Protein AF-A0A4Q4YS42-F1 (afdb_monomer_lite)

Secondary structure (DSSP, 8-state):
-HHHH-GGGT-SSEEEEEEEEEE-TT-------SS--S---PPPPP-----TTEEEEEEEEEEEEES-TTTS--EEEEEEEEEESS---TTT---S-----SS-HHHHHHHHHHHHHHHHHHHHHT--SSS-HHHHHHHHHHHHHHHHHHHHHHHTTSPP--EEEET-TT-HHHHHHHHTT--EEEEESS--TTHHHHHTTS---SS--SEEE-EE--HHHHHHHHHHHTTT-SS-----TTSEE-S--SPPP-------

pLDDT: mean 78.2, std 19.96, range [30.7, 98.5]

Sequence (260 aa):
MNFIRNPNLNSSWLFRADILVEREPGHEKSLEPASPESSAEAPPVPIIVRFKDFQLDKILVRKLIPRNTLRDNPMDQTCLIYHNSEPGAKAGYQKRVQHDTIVPQTVLQMTYARLKEKYARQLIETWVEVTDPSKHVFEDLGIAAFLIELWRQMYGTSHFPGFVDIGCGNGLLVYILRKEGYQGWGFDARQRKSWDNYNKSTVASNESSPLRQHILLPSVIQNSLDSQENVTEDLQGNTENEMIHNGLGIGMPLHHDPLL

Foldseek 3Di:
DVCVQAVVVPDPFFDTKAWQDKDFPPCPDDPDTPDDDDDDDDGDDADDDDDPQKDWGMWIWIWTHTPDCVVDPIDIDIDIDIDGNDPPPPPPPDPPDPDPCLFDPVQLVVQLVVLCVVPLVVQQVPPDDPDRSVVVVSVLSSVLSVVVRNVCVVAVPHDDPADEAEQCDLCVNLLSNVVVVGHAAYERCDDDPNQVVSQVVDPDDVDDTRYYNAHEDAVVVVVVVVVVVVVPPPDDDDDDVPRYDPPDDDDDPPPPDDDD

Radius of gyration: 29.22 Å; chains: 1; bounding box: 89×44×84 Å

Structure (mmCIF, N/CA/C/O backbone):
data_AF-A0A4Q4YS42-F1
#
_entry.id   AF-A0A4Q4YS42-F1
#
loop_
_atom_site.group_PDB
_atom_site.id
_atom_site.type_symbol
_atom_site.label_atom_id
_atom_site.label_alt_id
_atom_site.label_comp_id
_atom_site.label_asym_id
_atom_site.label_entity_id
_atom_site.label_seq_id
_atom_site.pdbx_PDB_ins_code
_atom_site.Cartn_x
_atom_site.Cartn_y
_atom_site.Cartn_z
_atom_site.occupancy
_atom_site.B_iso_or_equiv
_atom_site.auth_seq_id
_atom_site.auth_comp_id
_atom_site.auth_asym_id
_atom_site.auth_atom_id
_atom_site.pdbx_PDB_model_num
ATOM 1 N N . MET A 1 1 ? 14.599 0.370 -22.648 1.00 58.09 1 MET A N 1
ATOM 2 C CA . MET A 1 1 ? 16.012 0.782 -22.818 1.00 58.09 1 MET A CA 1
ATOM 3 C C . MET A 1 1 ? 16.680 1.248 -21.521 1.00 58.09 1 MET A C 1
ATOM 5 O O . MET A 1 1 ? 17.801 0.829 -21.275 1.00 58.09 1 MET A O 1
ATOM 9 N N . ASN A 1 2 ? 16.024 2.048 -20.666 1.00 66.50 2 ASN A N 1
ATOM 10 C CA . ASN A 1 2 ? 16.663 2.634 -19.473 1.00 66.50 2 ASN A CA 1
ATOM 11 C C . ASN A 1 2 ? 17.248 1.595 -18.481 1.00 66.50 2 ASN A C 1
ATOM 13 O O . ASN A 1 2 ? 18.384 1.729 -18.045 1.00 66.50 2 ASN A O 1
ATOM 17 N N . PHE A 1 3 ? 16.543 0.489 -18.217 1.00 74.62 3 PHE A N 1
ATOM 18 C CA . PHE A 1 3 ? 16.993 -0.557 -17.276 1.00 74.62 3 PHE A CA 1
ATOM 19 C C . PHE A 1 3 ? 18.208 -1.383 -17.743 1.00 74.62 3 PHE A C 1
ATOM 21 O O . PHE A 1 3 ? 18.882 -2.017 -16.931 1.00 74.62 3 PHE A O 1
ATOM 28 N N . ILE A 1 4 ? 18.515 -1.378 -19.047 1.00 77.38 4 ILE A N 1
ATOM 29 C CA . ILE A 1 4 ? 19.721 -2.041 -19.576 1.00 77.38 4 ILE A CA 1
ATOM 30 C C . ILE A 1 4 ? 20.971 -1.217 -19.236 1.00 77.38 4 ILE A C 1
ATOM 32 O O . ILE A 1 4 ? 22.034 -1.774 -18.977 1.00 77.38 4 ILE A O 1
ATOM 36 N N . ARG A 1 5 ? 20.856 0.109 -19.172 1.00 77.44 5 ARG A N 1
ATOM 37 C CA . ARG A 1 5 ? 21.972 0.975 -18.765 1.00 77.44 5 ARG A CA 1
ATOM 38 C C . ARG A 1 5 ? 21.992 1.216 -17.255 1.00 77.44 5 ARG A C 1
ATOM 40 O O . ARG A 1 5 ? 23.060 1.287 -16.669 1.00 77.44 5 ARG A O 1
ATOM 47 N N . ASN A 1 6 ? 20.819 1.243 -16.622 1.00 82.12 6 ASN A N 1
ATOM 48 C CA . ASN A 1 6 ? 20.647 1.588 -15.210 1.00 82.12 6 ASN A CA 1
ATOM 49 C C . ASN A 1 6 ? 19.925 0.470 -14.427 1.00 82.12 6 ASN A C 1
ATOM 51 O O . ASN A 1 6 ? 18.777 0.651 -14.008 1.00 82.12 6 ASN A O 1
ATOM 55 N N . PRO A 1 7 ? 20.549 -0.712 -14.232 1.00 82.75 7 PRO A N 1
ATOM 56 C CA . PRO A 1 7 ? 19.926 -1.822 -13.498 1.00 82.75 7 PRO A CA 1
ATOM 57 C C . PRO A 1 7 ? 19.795 -1.568 -11.986 1.00 82.75 7 PRO A C 1
ATOM 59 O O . PRO A 1 7 ? 19.148 -2.321 -11.268 1.00 82.75 7 PRO A O 1
ATOM 62 N N . ASN A 1 8 ? 20.396 -0.502 -11.469 1.00 80.31 8 ASN A N 1
ATOM 63 C CA . ASN A 1 8 ? 20.246 -0.071 -10.082 1.00 80.31 8 ASN A CA 1
ATOM 64 C C . ASN A 1 8 ? 18.849 0.490 -9.769 1.00 80.31 8 ASN A C 1
ATOM 66 O O . ASN A 1 8 ? 18.479 0.560 -8.598 1.00 80.31 8 ASN A O 1
ATOM 70 N N . LEU A 1 9 ? 18.077 0.875 -10.794 1.00 75.06 9 LEU A N 1
ATOM 71 C CA . LEU A 1 9 ? 16.707 1.376 -10.640 1.00 75.06 9 LEU A CA 1
ATOM 72 C C . LEU A 1 9 ? 15.705 0.274 -10.269 1.00 75.06 9 LEU A C 1
ATOM 74 O O . LEU A 1 9 ? 14.640 0.577 -9.742 1.00 75.06 9 LEU A O 1
ATOM 78 N N . ASN A 1 10 ? 16.028 -0.992 -10.544 1.00 74.50 10 ASN A N 1
ATOM 79 C CA . ASN A 1 10 ? 15.159 -2.139 -10.278 1.00 74.50 10 ASN A CA 1
ATOM 80 C C . ASN A 1 10 ? 15.847 -3.265 -9.486 1.00 74.50 10 ASN A C 1
ATOM 82 O O . ASN A 1 10 ? 15.253 -4.323 -9.298 1.00 74.50 10 ASN A O 1
ATOM 86 N N . SER A 1 11 ? 17.077 -3.052 -9.008 1.00 76.69 11 SER A N 1
ATOM 87 C CA . SER A 1 11 ? 17.807 -4.015 -8.185 1.00 76.69 11 SER A CA 1
ATOM 88 C C . SER A 1 11 ? 18.559 -3.330 -7.045 1.00 76.69 11 SER A C 1
ATOM 90 O O . SER A 1 11 ? 19.396 -2.444 -7.251 1.00 76.69 11 SER A O 1
ATOM 92 N N . SER A 1 12 ? 18.297 -3.784 -5.818 1.00 84.31 12 SER A N 1
ATOM 93 C CA . SER A 1 12 ? 19.058 -3.414 -4.618 1.00 84.31 12 SER A CA 1
ATOM 94 C C . SER A 1 12 ? 20.427 -4.097 -4.550 1.00 84.31 12 SER A C 1
ATOM 96 O O . SER A 1 12 ? 21.256 -3.708 -3.736 1.00 84.31 12 SER A O 1
ATOM 98 N N . TRP A 1 13 ? 20.692 -5.077 -5.417 1.00 85.25 13 TRP A N 1
ATOM 99 C CA . TRP A 1 13 ? 21.946 -5.831 -5.444 1.00 85.25 13 TRP A CA 1
ATOM 100 C C . TRP A 1 13 ? 22.978 -5.254 -6.411 1.00 85.25 13 TRP A C 1
ATOM 102 O O . TRP A 1 13 ? 24.175 -5.452 -6.223 1.00 85.25 13 TRP A O 1
ATOM 112 N N . LEU A 1 14 ? 22.531 -4.505 -7.421 1.00 85.38 14 LEU A N 1
ATOM 113 C CA . LEU A 1 14 ? 23.389 -3.926 -8.454 1.00 85.38 14 LEU A CA 1
ATOM 114 C C . LEU A 1 14 ? 23.586 -2.427 -8.223 1.00 85.38 14 LEU A C 1
ATOM 116 O O . LEU A 1 14 ? 22.629 -1.701 -7.945 1.00 85.38 14 LEU A O 1
ATOM 120 N N . PHE A 1 15 ? 24.835 -1.974 -8.312 1.00 87.31 15 PHE A N 1
ATOM 121 C CA . PHE A 1 15 ? 25.221 -0.571 -8.173 1.00 87.31 15 PHE A CA 1
ATOM 122 C C . PHE A 1 15 ? 25.108 0.182 -9.497 1.00 87.31 15 PHE A C 1
ATOM 124 O O . PHE A 1 15 ? 24.523 1.261 -9.540 1.00 87.31 15 PHE A O 1
ATOM 131 N N . ARG A 1 16 ? 25.646 -0.398 -10.575 1.00 88.69 16 ARG A N 1
ATOM 132 C CA . ARG A 1 16 ? 25.629 0.147 -11.941 1.00 88.69 16 ARG A CA 1
ATOM 133 C C . ARG A 1 16 ? 25.934 -0.950 -12.961 1.00 88.69 16 ARG A C 1
ATOM 135 O O . ARG A 1 16 ? 26.260 -2.076 -12.583 1.00 88.69 16 ARG A O 1
ATOM 142 N N . ALA A 1 17 ? 25.831 -0.613 -14.242 1.00 89.12 17 ALA A N 1
ATOM 143 C CA . ALA A 1 17 ? 26.350 -1.439 -15.320 1.00 89.12 17 ALA A CA 1
ATOM 144 C C . ALA A 1 17 ? 27.214 -0.609 -16.265 1.00 89.12 17 ALA A C 1
ATOM 146 O O . ALA A 1 17 ? 26.766 0.429 -16.752 1.00 89.12 17 ALA A O 1
ATOM 147 N N . ASP A 1 18 ? 28.414 -1.098 -16.549 1.00 89.62 18 ASP A N 1
ATOM 148 C CA . ASP A 1 18 ? 29.342 -0.447 -17.470 1.00 89.62 18 ASP A CA 1
ATOM 149 C C . ASP A 1 18 ? 29.233 -1.090 -18.843 1.00 89.62 18 ASP A C 1
ATOM 151 O O . ASP A 1 18 ? 29.292 -2.311 -18.962 1.00 89.62 18 ASP A O 1
ATOM 155 N N . ILE A 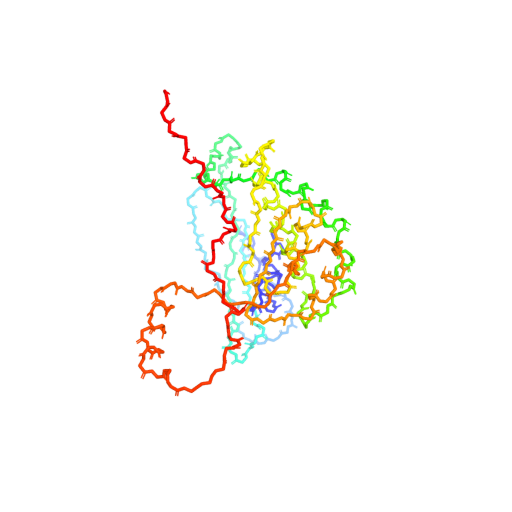1 19 ? 29.031 -0.287 -19.886 1.00 89.56 19 ILE A N 1
ATOM 156 C CA . ILE A 1 19 ? 28.925 -0.803 -21.251 1.00 89.56 19 ILE A CA 1
ATOM 157 C C . ILE A 1 19 ? 30.330 -1.063 -21.780 1.00 89.56 19 ILE A C 1
ATOM 159 O O . ILE A 1 19 ? 31.095 -0.127 -21.979 1.00 89.56 19 ILE A O 1
ATOM 163 N N . LEU A 1 20 ? 30.648 -2.335 -22.001 1.00 87.50 20 LEU A N 1
ATOM 164 C CA . LEU A 1 20 ? 31.947 -2.773 -22.510 1.00 87.50 20 LEU A CA 1
ATOM 165 C C . LEU A 1 20 ? 31.947 -2.873 -24.035 1.00 87.50 20 LEU A C 1
ATOM 167 O O . LEU A 1 20 ? 32.943 -2.584 -24.689 1.00 87.50 20 LEU A O 1
ATOM 171 N N . VAL A 1 21 ? 30.823 -3.311 -24.606 1.00 87.25 21 VAL A N 1
ATOM 172 C CA . VAL A 1 21 ? 30.650 -3.487 -26.049 1.00 87.25 21 VAL A CA 1
ATOM 173 C C . VAL A 1 21 ? 29.256 -3.014 -26.431 1.00 87.25 21 VAL A C 1
ATOM 175 O O . VAL A 1 21 ? 28.281 -3.394 -25.789 1.00 87.25 21 VAL A O 1
ATOM 178 N N . GLU A 1 22 ? 29.146 -2.237 -27.503 1.00 88.50 22 GLU A N 1
ATOM 179 C CA . GLU A 1 22 ? 27.881 -1.916 -28.164 1.00 88.50 22 GLU A CA 1
ATOM 180 C C . GLU A 1 22 ? 28.107 -1.985 -29.678 1.00 88.50 22 GLU A C 1
ATOM 182 O O . GLU A 1 22 ? 29.016 -1.341 -30.199 1.00 88.50 22 GLU A O 1
ATOM 187 N N . ARG A 1 23 ? 27.348 -2.835 -30.376 1.00 84.69 23 ARG A N 1
ATOM 188 C CA . ARG A 1 23 ? 27.505 -3.097 -31.813 1.00 84.69 23 ARG A CA 1
ATOM 189 C C . ARG A 1 23 ? 26.152 -3.260 -32.491 1.00 84.69 23 ARG A C 1
ATOM 191 O O . ARG A 1 23 ? 25.247 -3.888 -31.941 1.00 84.69 23 ARG A O 1
ATOM 198 N N . GLU A 1 24 ? 26.071 -2.767 -33.718 1.00 82.06 24 GLU A N 1
ATOM 199 C CA . GLU A 1 24 ? 24.993 -3.074 -34.655 1.00 82.06 24 GLU A CA 1
ATOM 200 C C . GLU A 1 24 ? 25.419 -4.298 -35.497 1.00 82.06 24 GLU A C 1
ATOM 202 O O . GLU A 1 24 ? 26.559 -4.351 -35.980 1.00 82.06 24 GLU A O 1
ATOM 207 N N . PRO A 1 25 ? 24.564 -5.317 -35.668 1.00 71.31 25 PRO A N 1
ATOM 208 C CA . PRO A 1 25 ? 24.882 -6.491 -36.467 1.00 71.31 25 PRO A CA 1
ATOM 209 C C . PRO A 1 25 ? 25.102 -6.095 -37.935 1.00 71.31 25 PRO A C 1
ATOM 211 O O . PRO A 1 25 ? 24.286 -5.411 -38.541 1.00 71.31 25 PRO A O 1
ATOM 214 N N . GLY A 1 26 ? 26.237 -6.517 -38.502 1.00 65.25 26 GLY A N 1
ATOM 215 C CA . GLY A 1 26 ? 26.639 -6.207 -39.881 1.00 65.25 26 GLY A CA 1
ATOM 216 C C . GLY A 1 26 ? 27.704 -5.110 -40.028 1.00 65.25 26 GLY A C 1
ATOM 217 O O . GLY A 1 26 ? 28.303 -5.005 -41.094 1.00 65.25 26 GLY A O 1
ATOM 218 N N . HIS A 1 27 ? 28.016 -4.347 -38.974 1.00 60.12 27 HIS A N 1
ATOM 219 C CA . HIS A 1 27 ? 29.148 -3.409 -38.966 1.00 60.12 27 HIS A CA 1
ATOM 220 C C . HIS A 1 27 ? 30.354 -4.020 -38.232 1.00 60.12 27 HIS A C 1
ATOM 222 O O . HIS A 1 27 ? 30.589 -3.764 -37.056 1.00 60.12 27 HIS A O 1
ATOM 228 N N . GLU A 1 28 ? 31.151 -4.836 -38.931 1.00 53.75 28 GLU A N 1
ATOM 229 C CA . GLU A 1 28 ? 32.375 -5.458 -38.381 1.00 53.75 28 GLU A CA 1
ATOM 230 C C . GLU A 1 28 ? 33.574 -4.489 -38.259 1.00 53.75 28 GLU A C 1
ATOM 232 O O . GLU A 1 28 ? 34.655 -4.885 -37.826 1.00 53.75 28 GLU A O 1
ATOM 237 N N . LYS A 1 29 ? 33.410 -3.205 -38.605 1.00 49.41 29 LYS A N 1
ATOM 238 C CA . LYS A 1 29 ? 34.489 -2.202 -38.613 1.00 49.41 29 LYS A CA 1
ATOM 239 C C . LYS A 1 29 ? 34.179 -0.998 -37.724 1.00 49.41 29 LYS A C 1
ATOM 241 O O . LYS A 1 29 ? 33.858 0.072 -38.223 1.00 49.41 29 LYS A O 1
ATOM 246 N N . SER A 1 30 ? 34.341 -1.152 -36.417 1.00 43.62 30 SER A N 1
ATOM 247 C CA . SER A 1 30 ? 34.625 -0.020 -35.523 1.00 43.62 30 SER A CA 1
ATOM 248 C C . SER A 1 30 ? 35.227 -0.545 -34.221 1.00 43.62 30 SER A C 1
ATOM 250 O O . SER A 1 30 ? 34.533 -0.772 -33.231 1.00 43.62 30 SER A O 1
ATOM 252 N N . LEU A 1 31 ? 36.533 -0.808 -34.257 1.00 50.47 31 LEU A N 1
ATOM 253 C CA . LEU A 1 31 ? 37.366 -0.968 -33.068 1.00 50.47 31 LEU A CA 1
ATOM 254 C C . LEU A 1 31 ? 37.726 0.435 -32.569 1.00 50.47 31 LEU A C 1
ATOM 256 O O . LEU A 1 31 ? 38.792 0.942 -32.885 1.00 50.47 31 LEU A O 1
ATOM 260 N N . GLU A 1 32 ? 36.829 1.065 -31.822 1.00 46.31 32 GLU A N 1
ATOM 261 C CA . GLU A 1 32 ? 37.164 2.234 -31.005 1.00 46.31 32 GLU A CA 1
ATOM 262 C C . GLU A 1 32 ? 36.645 1.936 -29.591 1.00 46.31 32 GLU A C 1
ATOM 264 O O . GLU A 1 32 ? 35.429 1.824 -29.399 1.00 46.31 32 GLU A O 1
ATOM 269 N N . PRO A 1 33 ? 37.532 1.694 -28.609 1.00 45.69 33 PRO A N 1
ATOM 270 C CA . PRO A 1 33 ? 37.116 1.472 -27.234 1.00 45.69 33 PRO A CA 1
ATOM 271 C C . PRO A 1 33 ? 36.450 2.742 -26.701 1.00 45.69 33 PRO A C 1
ATOM 273 O O . PRO A 1 33 ? 37.042 3.820 -26.678 1.00 45.69 33 PRO A O 1
ATOM 276 N N . ALA A 1 34 ? 35.201 2.615 -26.254 1.00 48.72 34 ALA A N 1
ATOM 277 C CA . ALA A 1 34 ? 34.564 3.669 -25.487 1.00 48.72 34 ALA A CA 1
ATOM 278 C C . ALA A 1 34 ? 35.318 3.789 -24.154 1.00 48.72 34 ALA A C 1
ATOM 280 O O . ALA A 1 34 ? 35.167 2.935 -23.287 1.00 48.72 34 ALA A O 1
ATOM 281 N N . SER A 1 35 ? 36.106 4.859 -24.026 1.00 45.72 35 SER A N 1
ATOM 282 C CA . SER A 1 35 ? 36.940 5.298 -22.892 1.00 45.72 35 SER A CA 1
ATOM 283 C C . SER A 1 35 ? 38.349 4.673 -22.752 1.00 45.72 35 SER A C 1
ATOM 285 O O . SER A 1 35 ? 38.492 3.451 -22.720 1.00 45.72 35 SER A O 1
ATOM 287 N N . PRO A 1 36 ? 39.409 5.509 -22.645 1.00 45.88 36 PRO A N 1
ATOM 288 C CA . PRO A 1 36 ? 40.770 5.066 -22.394 1.00 45.88 36 PRO A CA 1
ATOM 289 C C . PRO A 1 36 ? 41.037 5.111 -20.890 1.00 45.88 36 PRO A C 1
ATOM 291 O O . PRO A 1 36 ? 41.432 6.151 -20.391 1.00 45.88 36 PRO A O 1
ATOM 294 N N . GLU A 1 37 ? 40.802 4.018 -20.164 1.00 45.19 37 GLU A N 1
ATOM 295 C CA . GLU A 1 37 ? 41.520 3.730 -18.913 1.00 45.19 37 GLU A CA 1
ATOM 296 C C . GLU A 1 37 ? 41.176 2.327 -18.372 1.00 45.19 37 GLU A C 1
ATOM 298 O O . GLU A 1 37 ? 40.021 1.993 -18.120 1.00 45.19 37 GLU A O 1
ATOM 303 N N . SER A 1 38 ? 42.237 1.553 -18.118 1.00 43.03 38 SER A N 1
ATOM 304 C CA . SER A 1 38 ? 42.337 0.329 -17.299 1.00 43.03 38 SER A CA 1
ATOM 305 C C . SER A 1 38 ? 42.256 -1.063 -17.969 1.00 43.03 38 SER A C 1
ATOM 307 O O . SER A 1 38 ? 41.227 -1.530 -18.444 1.00 43.03 38 SER A O 1
ATOM 309 N N . SER A 1 39 ? 43.394 -1.763 -17.845 1.00 43.03 39 SER A N 1
ATOM 310 C CA . SER A 1 39 ? 43.679 -3.201 -18.016 1.00 43.03 39 SER A CA 1
ATOM 311 C C . SER A 1 39 ? 43.655 -3.804 -19.429 1.00 43.03 39 SER A C 1
ATOM 313 O O . SER A 1 39 ? 42.676 -3.757 -20.160 1.00 43.03 39 SER A O 1
ATOM 315 N N . ALA A 1 40 ? 44.790 -4.409 -19.787 1.00 49.94 40 ALA A N 1
ATOM 316 C CA . ALA A 1 40 ? 45.102 -5.058 -21.056 1.00 49.94 40 ALA A CA 1
ATOM 317 C C . ALA A 1 40 ? 44.411 -6.429 -21.229 1.00 49.94 40 ALA A C 1
ATOM 319 O O . ALA A 1 40 ? 45.073 -7.430 -21.498 1.00 49.94 40 ALA A O 1
ATOM 320 N N . GLU A 1 41 ? 43.090 -6.489 -21.068 1.00 60.72 41 GLU A N 1
ATOM 321 C CA . GLU A 1 41 ? 42.288 -7.676 -21.382 1.00 60.72 41 GLU A CA 1
ATOM 322 C C . GLU A 1 41 ? 41.499 -7.458 -22.675 1.00 60.72 41 GLU A C 1
ATOM 324 O O . GLU A 1 41 ? 40.949 -6.385 -22.927 1.00 60.72 41 GLU A O 1
ATOM 329 N N . ALA A 1 42 ? 41.473 -8.483 -23.530 1.00 67.12 42 ALA A N 1
ATOM 330 C CA . ALA A 1 42 ? 40.690 -8.450 -24.758 1.00 67.12 42 ALA A CA 1
ATOM 331 C C . ALA A 1 42 ? 39.202 -8.191 -24.437 1.00 67.12 42 ALA A C 1
ATOM 333 O O . ALA A 1 42 ? 38.688 -8.736 -23.458 1.00 67.12 42 ALA A O 1
ATOM 334 N N . PRO A 1 43 ? 38.488 -7.387 -25.250 1.00 71.62 43 PRO A N 1
ATOM 335 C CA . PRO A 1 43 ? 37.083 -7.085 -25.004 1.00 71.62 43 PRO A CA 1
ATOM 336 C C . PRO A 1 43 ? 36.243 -8.374 -24.973 1.00 71.62 43 PRO A C 1
ATOM 338 O O . PRO A 1 43 ? 36.488 -9.281 -25.777 1.00 71.62 43 PRO A O 1
ATOM 341 N N . PRO A 1 44 ? 35.232 -8.464 -24.089 1.00 82.31 44 PRO A N 1
ATOM 342 C CA . PRO A 1 44 ? 34.447 -9.680 -23.924 1.00 82.31 44 PRO A CA 1
ATOM 343 C C . PRO A 1 44 ? 33.672 -10.022 -25.197 1.00 82.31 44 PRO A C 1
ATOM 345 O O . PRO A 1 44 ? 33.078 -9.160 -25.855 1.00 82.31 44 PRO A O 1
ATOM 348 N N . VAL A 1 45 ? 33.668 -11.310 -25.539 1.00 84.12 45 VAL A N 1
ATOM 349 C CA . VAL A 1 45 ? 32.985 -11.822 -26.730 1.00 84.12 45 VAL A CA 1
ATOM 350 C C . VAL A 1 45 ? 31.497 -12.025 -26.412 1.00 84.12 45 VAL A C 1
ATOM 352 O O . VAL A 1 45 ? 31.173 -12.759 -25.477 1.00 84.12 45 VAL A O 1
ATOM 355 N N . PRO A 1 46 ? 30.570 -11.400 -27.162 1.00 87.44 46 PRO A N 1
ATOM 356 C CA . PRO A 1 46 ? 29.140 -11.554 -26.919 1.00 87.44 46 PRO A CA 1
ATOM 357 C C . PRO A 1 46 ? 28.661 -12.969 -27.261 1.00 87.44 46 PRO A C 1
ATOM 359 O O . PRO A 1 46 ? 29.016 -13.527 -28.300 1.00 87.44 46 PRO A O 1
ATOM 362 N N . ILE A 1 47 ? 27.776 -13.517 -26.427 1.00 86.06 47 ILE A N 1
ATOM 363 C CA . ILE A 1 47 ? 27.101 -14.791 -26.699 1.00 86.06 47 ILE A CA 1
ATOM 364 C C . ILE A 1 47 ? 25.859 -14.501 -27.541 1.00 86.06 47 ILE A C 1
ATOM 366 O O . ILE A 1 47 ? 24.843 -14.047 -27.017 1.00 86.06 47 ILE A O 1
ATOM 370 N N . ILE A 1 48 ? 25.940 -14.732 -28.852 1.00 87.06 48 ILE A N 1
ATOM 371 C CA . ILE A 1 48 ? 24.854 -14.422 -29.789 1.00 87.06 48 ILE A CA 1
ATOM 372 C C . ILE A 1 48 ? 23.918 -15.624 -29.928 1.00 87.06 48 ILE A C 1
ATOM 374 O O . ILE A 1 48 ? 24.309 -16.678 -30.424 1.00 87.06 48 ILE A O 1
ATOM 378 N N . VAL A 1 49 ? 22.654 -15.431 -29.559 1.00 87.12 49 VAL A N 1
ATOM 379 C CA . VAL A 1 49 ? 21.566 -16.373 -29.848 1.00 87.12 49 VAL A CA 1
ATOM 380 C C . VAL A 1 49 ? 20.848 -15.915 -31.122 1.00 87.12 49 VAL A C 1
ATOM 382 O O . VAL A 1 49 ? 20.804 -14.725 -31.427 1.00 87.12 49 VAL A O 1
ATOM 385 N N . ARG A 1 50 ? 20.301 -16.831 -31.920 1.00 85.81 50 ARG A N 1
ATOM 386 C CA . ARG A 1 50 ? 19.463 -16.475 -33.074 1.00 85.81 50 ARG A CA 1
ATOM 387 C C . ARG A 1 50 ? 18.106 -17.129 -32.915 1.00 85.81 50 ARG A C 1
ATOM 389 O O . ARG A 1 50 ? 18.024 -18.307 -32.582 1.00 85.81 50 ARG A O 1
ATOM 396 N N . PHE A 1 51 ? 17.060 -16.356 -33.163 1.00 82.44 51 PHE A N 1
ATOM 397 C CA . PHE A 1 51 ? 15.687 -16.828 -33.109 1.00 82.44 51 PHE A CA 1
ATOM 398 C C . PHE A 1 51 ? 15.117 -16.820 -34.522 1.00 82.44 51 PHE A C 1
ATOM 400 O O . PHE A 1 51 ? 15.370 -15.896 -35.295 1.00 82.44 51 PHE A O 1
ATOM 407 N N . LYS A 1 52 ? 14.361 -17.864 -34.863 1.00 81.50 52 LYS A N 1
ATOM 408 C CA . LYS A 1 52 ? 13.616 -17.906 -36.120 1.00 81.50 52 LYS A CA 1
ATOM 409 C C . LYS A 1 52 ? 12.639 -16.724 -36.145 1.00 81.50 52 LYS A C 1
ATOM 411 O O . LYS A 1 52 ? 12.043 -16.424 -35.117 1.00 81.50 52 LYS A O 1
ATOM 416 N N . ASP A 1 53 ? 12.524 -16.058 -37.288 1.00 83.25 53 ASP A N 1
ATOM 417 C CA . ASP A 1 53 ? 11.606 -14.935 -37.529 1.00 83.25 53 ASP A CA 1
ATOM 418 C C . ASP A 1 53 ? 11.952 -13.627 -36.786 1.00 83.25 53 ASP A C 1
ATOM 420 O O . ASP A 1 53 ? 11.306 -12.606 -36.996 1.00 83.25 53 ASP A O 1
ATOM 424 N N . PHE A 1 54 ? 13.047 -13.572 -36.021 1.00 83.31 54 PHE A N 1
ATOM 425 C CA . PHE A 1 54 ? 13.536 -12.341 -35.392 1.00 83.31 54 PHE A CA 1
ATOM 426 C C . PHE A 1 54 ? 14.883 -11.913 -35.976 1.00 83.31 54 PHE A C 1
ATOM 428 O O . PHE A 1 54 ? 15.844 -12.685 -36.011 1.00 83.31 54 PHE A O 1
ATOM 435 N N . GLN A 1 55 ? 14.965 -10.653 -36.386 1.00 87.25 55 GLN A N 1
ATOM 436 C CA . GLN A 1 55 ? 16.209 -9.997 -36.752 1.00 87.25 55 GLN A CA 1
ATOM 437 C C . GLN A 1 55 ? 16.854 -9.399 -35.499 1.00 87.25 55 GLN A C 1
ATOM 439 O O . GLN A 1 55 ? 16.178 -8.859 -34.625 1.00 87.25 55 GLN A O 1
ATOM 444 N N . LEU A 1 56 ? 18.174 -9.524 -35.391 1.00 87.50 56 LEU A N 1
ATOM 445 C CA . LEU A 1 56 ? 18.949 -8.903 -34.320 1.00 87.50 56 LEU A CA 1
ATOM 446 C C . LEU A 1 56 ? 19.190 -7.436 -34.698 1.00 87.50 56 LEU A C 1
ATOM 448 O O . LEU A 1 56 ? 19.710 -7.188 -35.777 1.00 87.50 56 LEU A O 1
ATOM 452 N N . ASP A 1 57 ? 18.844 -6.505 -33.813 1.00 86.75 57 ASP A N 1
ATOM 453 C CA . ASP A 1 57 ? 19.067 -5.061 -33.966 1.00 86.75 57 ASP A CA 1
ATOM 454 C C . ASP A 1 57 ? 20.366 -4.616 -33.312 1.00 86.75 57 ASP A C 1
ATOM 456 O O . ASP A 1 57 ? 21.112 -3.828 -33.862 1.00 86.75 57 ASP A O 1
ATOM 460 N N . LYS A 1 58 ? 20.637 -5.081 -32.089 1.00 88.75 58 LYS A N 1
ATOM 461 C CA . LYS A 1 58 ? 21.745 -4.547 -31.293 1.00 88.75 58 LYS A CA 1
ATOM 462 C C . LYS A 1 58 ? 22.335 -5.600 -30.380 1.00 88.75 58 LYS A C 1
ATOM 464 O O . LYS A 1 58 ? 21.619 -6.378 -29.748 1.00 88.75 58 LYS A O 1
ATOM 469 N N . ILE A 1 59 ? 23.657 -5.577 -30.284 1.00 89.88 59 ILE A N 1
ATOM 470 C CA . ILE A 1 59 ? 24.455 -6.404 -29.390 1.00 89.88 59 ILE A CA 1
ATOM 471 C C . ILE A 1 59 ? 25.105 -5.482 -28.372 1.00 89.88 59 ILE A C 1
ATOM 473 O O . ILE A 1 59 ? 25.814 -4.546 -28.736 1.00 89.88 59 ILE A O 1
ATOM 477 N N . LEU A 1 60 ? 24.894 -5.762 -27.094 1.00 90.62 60 LEU A N 1
ATOM 478 C CA . LEU A 1 60 ? 25.506 -5.022 -26.005 1.00 90.62 60 LEU A CA 1
ATOM 479 C C . LEU A 1 60 ? 26.106 -5.998 -24.994 1.00 90.62 60 LEU A C 1
ATOM 481 O O . LEU A 1 60 ? 25.451 -6.959 -24.606 1.00 90.62 60 LEU A O 1
ATOM 485 N N . VAL A 1 61 ? 27.337 -5.760 -24.554 1.00 91.12 61 VAL A N 1
ATOM 486 C CA . VAL A 1 61 ? 27.923 -6.446 -23.397 1.00 91.12 61 VAL A CA 1
ATOM 487 C C . VAL A 1 61 ? 28.126 -5.413 -22.309 1.00 91.12 61 VAL A C 1
ATOM 489 O O . VAL A 1 61 ? 28.737 -4.369 -22.543 1.00 91.12 61 VAL A O 1
ATOM 492 N N . ARG A 1 62 ? 27.592 -5.695 -21.123 1.00 91.00 62 ARG A N 1
ATOM 493 C CA . ARG A 1 62 ? 27.720 -4.827 -19.953 1.00 91.00 62 ARG A CA 1
ATOM 494 C C . ARG A 1 62 ? 28.320 -5.573 -18.773 1.00 91.00 62 ARG A C 1
ATOM 496 O O . ARG A 1 62 ? 27.920 -6.705 -18.523 1.00 91.00 62 ARG A O 1
ATOM 503 N N . LYS A 1 63 ? 29.198 -4.922 -18.016 1.00 92.69 63 LYS A N 1
ATOM 504 C CA . LYS A 1 63 ? 29.687 -5.408 -16.726 1.00 92.69 63 LYS A CA 1
ATOM 505 C C . LYS A 1 63 ? 28.730 -4.966 -15.633 1.00 92.69 63 LYS A C 1
ATOM 507 O O . LYS A 1 63 ? 28.619 -3.776 -15.345 1.00 92.69 63 LYS A O 1
ATOM 512 N N . LEU A 1 64 ? 28.005 -5.906 -15.045 1.00 92.00 64 LEU A N 1
ATOM 513 C CA . LEU A 1 64 ? 27.169 -5.668 -13.876 1.00 92.00 64 LEU A CA 1
ATOM 514 C C . LEU A 1 64 ? 28.067 -5.525 -12.648 1.00 92.00 64 LEU A C 1
ATOM 516 O O . LEU A 1 64 ? 28.786 -6.458 -12.297 1.00 92.00 64 LEU A O 1
ATOM 520 N N . ILE A 1 65 ? 28.004 -4.368 -11.990 1.00 91.44 65 ILE A N 1
ATOM 521 C CA . ILE A 1 65 ? 28.768 -4.089 -10.774 1.00 91.44 65 ILE A CA 1
ATOM 522 C C . ILE A 1 65 ? 27.849 -4.296 -9.564 1.00 91.44 65 ILE A C 1
ATOM 524 O O . ILE A 1 65 ? 26.859 -3.562 -9.428 1.00 91.44 65 ILE A O 1
ATOM 528 N N . PRO A 1 66 ? 28.125 -5.273 -8.682 1.00 93.00 66 PRO A N 1
ATOM 529 C CA . PRO A 1 66 ? 27.341 -5.464 -7.469 1.00 93.00 66 PRO A CA 1
ATOM 530 C C . PRO A 1 66 ? 27.568 -4.314 -6.482 1.00 93.00 66 PRO A C 1
ATOM 532 O O . PRO A 1 66 ? 28.622 -3.682 -6.468 1.00 93.00 66 PRO A O 1
ATOM 535 N N . ARG A 1 67 ? 26.579 -4.037 -5.624 1.00 87.81 67 ARG A N 1
ATOM 536 C CA . ARG A 1 67 ? 26.713 -3.019 -4.562 1.00 87.81 67 ARG A CA 1
ATOM 537 C C . ARG A 1 67 ? 27.711 -3.410 -3.486 1.00 87.81 67 ARG A C 1
ATOM 539 O O . ARG A 1 67 ? 28.308 -2.531 -2.878 1.00 87.81 67 ARG A O 1
ATOM 546 N N . ASN A 1 68 ? 27.868 -4.709 -3.244 1.00 88.00 68 ASN A N 1
ATOM 547 C CA . ASN A 1 68 ? 28.836 -5.236 -2.297 1.00 88.00 68 ASN A CA 1
ATOM 548 C C . ASN A 1 68 ? 29.828 -6.148 -3.025 1.00 88.00 68 ASN A C 1
ATOM 550 O O . ASN A 1 68 ? 29.580 -7.341 -3.194 1.00 88.00 68 ASN A O 1
ATOM 554 N N . THR A 1 69 ? 30.954 -5.569 -3.435 1.00 84.44 69 THR A N 1
ATOM 555 C CA . THR A 1 69 ? 32.033 -6.266 -4.150 1.00 84.44 69 THR A CA 1
ATOM 556 C C . THR A 1 69 ? 32.834 -7.224 -3.269 1.00 84.44 69 THR A C 1
ATOM 558 O O . THR A 1 69 ? 33.587 -8.034 -3.793 1.00 84.44 69 THR A O 1
ATOM 561 N N . LEU A 1 70 ? 32.672 -7.168 -1.939 1.00 87.38 70 LEU A N 1
ATOM 562 C CA . LEU A 1 70 ? 33.263 -8.155 -1.026 1.00 87.38 70 LEU A CA 1
ATOM 563 C C . LEU A 1 70 ? 32.490 -9.475 -1.026 1.00 87.38 70 LEU A C 1
ATOM 565 O O . LEU A 1 70 ? 33.015 -10.492 -0.580 1.00 87.38 70 LEU A O 1
ATOM 569 N N . ARG A 1 71 ? 31.232 -9.452 -1.478 1.00 86.81 71 ARG A N 1
ATOM 570 C CA . ARG A 1 71 ? 30.372 -10.632 -1.519 1.00 86.81 71 ARG A CA 1
ATOM 571 C C . ARG A 1 71 ? 30.244 -11.203 -2.923 1.00 86.81 71 ARG A C 1
ATOM 573 O O . ARG A 1 71 ? 30.356 -12.410 -3.091 1.00 86.81 71 ARG A O 1
ATOM 580 N N . ASP A 1 72 ? 29.993 -10.338 -3.902 1.00 88.31 72 ASP A N 1
ATOM 581 C CA . ASP A 1 72 ? 29.742 -10.731 -5.284 1.00 88.31 72 ASP A CA 1
ATOM 582 C C . ASP A 1 72 ? 30.800 -10.116 -6.204 1.00 88.31 72 ASP A C 1
ATOM 584 O O . ASP A 1 72 ? 31.183 -8.956 -6.044 1.00 88.31 72 ASP A O 1
ATOM 588 N N . ASN A 1 73 ? 31.237 -10.875 -7.207 1.00 90.44 73 ASN A N 1
ATOM 589 C CA . ASN A 1 73 ? 32.143 -10.368 -8.233 1.00 90.44 73 ASN A CA 1
ATOM 590 C C . ASN A 1 73 ? 31.364 -9.660 -9.357 1.00 90.44 73 ASN A C 1
ATOM 592 O O . ASN A 1 73 ? 30.213 -10.019 -9.628 1.00 90.44 73 ASN A O 1
ATOM 596 N N . PRO A 1 74 ? 31.974 -8.682 -10.052 1.00 91.62 74 PRO A N 1
ATOM 597 C CA . PRO A 1 74 ? 31.431 -8.149 -11.297 1.00 91.62 74 PRO A CA 1
ATOM 598 C C . PRO A 1 74 ? 31.146 -9.248 -12.328 1.00 91.62 74 PRO A C 1
ATOM 600 O O . PRO A 1 74 ? 31.924 -10.191 -12.458 1.00 91.62 74 PRO A O 1
ATOM 603 N N . MET A 1 75 ? 30.051 -9.113 -13.079 1.00 91.56 75 MET A N 1
ATOM 604 C CA . MET A 1 75 ? 29.625 -10.116 -14.063 1.00 91.56 75 MET A CA 1
ATOM 605 C C . MET A 1 75 ? 29.315 -9.483 -15.416 1.00 91.56 75 MET A C 1
ATOM 607 O O . MET A 1 75 ? 28.466 -8.597 -15.510 1.00 91.56 75 MET A O 1
ATOM 611 N N . ASP A 1 76 ? 29.936 -9.994 -16.473 1.00 92.06 76 ASP A N 1
ATOM 612 C CA . ASP A 1 76 ? 29.630 -9.578 -17.837 1.00 92.06 76 ASP A CA 1
ATOM 613 C C . ASP A 1 76 ? 28.332 -10.233 -18.322 1.00 92.06 76 ASP A C 1
ATOM 615 O O . ASP A 1 76 ? 28.116 -11.437 -18.191 1.00 92.06 76 ASP A O 1
ATOM 619 N N . GLN A 1 77 ? 27.444 -9.428 -18.897 1.00 90.56 77 GLN A N 1
ATOM 620 C CA . GLN A 1 77 ? 26.158 -9.866 -19.415 1.00 90.56 77 GLN A CA 1
ATOM 621 C C . GLN A 1 77 ? 25.989 -9.421 -20.863 1.00 90.56 77 GLN A C 1
ATOM 623 O O . GLN A 1 77 ? 26.061 -8.231 -21.172 1.00 90.56 77 GLN A O 1
ATOM 628 N N . THR A 1 78 ? 25.677 -10.382 -21.735 1.00 91.94 78 THR A N 1
ATOM 629 C CA . THR A 1 78 ? 25.256 -10.098 -23.110 1.00 91.94 78 THR A CA 1
ATOM 630 C C . THR A 1 78 ? 23.770 -9.730 -23.133 1.00 91.94 78 THR A C 1
ATOM 632 O O . THR A 1 78 ? 22.923 -10.447 -22.604 1.00 91.94 78 THR A O 1
ATOM 635 N N . CYS A 1 79 ? 23.447 -8.598 -23.746 1.00 90.25 79 CYS A N 1
ATOM 636 C CA . CYS A 1 79 ? 22.105 -8.103 -24.012 1.00 90.25 79 CYS A CA 1
ATOM 637 C C . CYS A 1 79 ? 21.915 -8.020 -25.529 1.00 90.25 79 CYS A C 1
ATOM 639 O O . CYS A 1 79 ? 22.613 -7.271 -26.210 1.00 90.25 79 CYS A O 1
ATOM 641 N N . LEU A 1 80 ? 20.964 -8.792 -26.045 1.00 90.56 80 LEU A N 1
ATOM 642 C CA . LEU A 1 80 ? 20.630 -8.846 -27.464 1.00 90.56 80 LEU A CA 1
ATOM 643 C C . LEU A 1 80 ? 19.251 -8.217 -27.658 1.00 90.56 80 LEU A C 1
ATOM 645 O O . LEU A 1 80 ? 18.300 -8.583 -26.965 1.00 90.56 80 LEU A O 1
ATOM 649 N N . ILE A 1 81 ? 19.151 -7.250 -28.562 1.00 88.38 81 ILE A N 1
ATOM 650 C CA . ILE A 1 81 ? 17.890 -6.600 -28.926 1.00 88.38 81 ILE A CA 1
ATOM 651 C C . ILE A 1 81 ? 17.475 -7.148 -30.276 1.00 88.38 81 ILE A C 1
ATOM 653 O O . ILE A 1 81 ? 18.280 -7.133 -31.201 1.00 88.38 81 ILE A O 1
ATOM 657 N N . TYR A 1 82 ? 16.236 -7.616 -30.374 1.00 88.06 82 TYR A N 1
ATOM 658 C CA . TYR A 1 82 ? 15.674 -8.134 -31.611 1.00 88.06 82 TYR A CA 1
ATOM 659 C C . TYR A 1 82 ? 14.401 -7.390 -31.974 1.00 88.06 82 TYR A C 1
ATOM 661 O O . TYR A 1 82 ? 13.628 -6.998 -31.093 1.00 88.06 82 TYR A O 1
ATOM 669 N N . HIS A 1 83 ? 14.132 -7.354 -33.268 1.00 86.38 83 HIS A N 1
ATOM 670 C CA . HIS A 1 83 ? 12.838 -7.032 -33.830 1.00 86.38 83 HIS A CA 1
ATOM 671 C C . HIS A 1 83 ? 12.281 -8.246 -34.568 1.00 86.38 83 HIS A C 1
ATOM 673 O O . HIS A 1 83 ? 13.018 -9.095 -35.070 1.00 86.38 83 HIS A O 1
ATOM 679 N N . ASN A 1 84 ? 10.956 -8.356 -34.610 1.00 80.06 84 ASN A N 1
ATOM 680 C CA . ASN A 1 84 ? 10.318 -9.359 -35.451 1.00 80.06 84 ASN A CA 1
ATOM 681 C C . ASN A 1 84 ? 10.534 -8.966 -36.926 1.00 80.06 84 ASN A C 1
ATOM 683 O O . ASN A 1 84 ? 10.345 -7.805 -37.292 1.00 80.06 84 ASN A O 1
ATOM 687 N N . SER A 1 85 ? 10.964 -9.927 -37.741 1.00 67.88 85 SER A N 1
ATOM 688 C CA . SER A 1 85 ? 11.169 -9.764 -39.188 1.00 67.88 85 SER A CA 1
ATOM 689 C C . SER A 1 85 ? 9.840 -9.756 -39.939 1.00 67.88 85 SER A C 1
ATOM 691 O O . SER A 1 85 ? 9.755 -9.238 -41.049 1.00 67.88 85 SER A O 1
ATOM 693 N N . GLU A 1 86 ? 8.799 -10.335 -39.341 1.00 69.94 86 GLU A N 1
ATOM 694 C CA . GLU A 1 86 ? 7.441 -10.221 -39.839 1.00 69.94 86 GLU A CA 1
ATOM 695 C C . GLU A 1 86 ? 6.835 -8.888 -39.382 1.00 69.94 86 GLU A C 1
ATOM 697 O O . GLU A 1 86 ? 7.086 -8.456 -38.249 1.00 69.94 86 GLU A O 1
ATOM 702 N N . PRO A 1 87 ? 5.999 -8.231 -40.210 1.00 57.25 87 PRO A N 1
ATOM 703 C CA . PRO A 1 87 ? 5.131 -7.164 -39.744 1.00 57.25 87 PRO A CA 1
ATOM 704 C C . PRO A 1 87 ? 4.223 -7.759 -38.673 1.00 57.25 87 PRO A C 1
ATOM 706 O O . PRO A 1 87 ? 3.194 -8.360 -38.970 1.00 57.25 87 PRO A O 1
ATOM 709 N N . GLY A 1 88 ? 4.664 -7.632 -37.419 1.00 51.47 88 GLY A N 1
ATOM 710 C CA . GLY A 1 88 ? 3.966 -8.084 -36.235 1.00 51.47 88 GLY A CA 1
ATOM 711 C C . GLY A 1 88 ? 2.610 -7.425 -36.249 1.00 51.47 88 GLY A C 1
ATOM 712 O O . GLY A 1 88 ? 2.452 -6.253 -35.902 1.00 51.47 88 GLY A O 1
ATOM 713 N N . ALA A 1 89 ? 1.640 -8.171 -36.744 1.00 48.47 89 ALA A N 1
ATOM 714 C CA . ALA A 1 89 ? 0.297 -7.716 -36.847 1.00 48.47 89 ALA A CA 1
ATOM 715 C C . ALA A 1 89 ? -0.130 -7.269 -35.444 1.00 48.47 89 ALA A C 1
ATOM 717 O O . ALA A 1 89 ? -0.233 -8.064 -34.509 1.00 48.47 89 ALA A O 1
ATOM 718 N N . LYS A 1 90 ? -0.475 -5.983 -35.314 1.00 50.97 90 LYS A N 1
ATOM 719 C CA . LYS A 1 90 ? -1.486 -5.580 -34.329 1.00 50.97 90 LYS A CA 1
ATOM 720 C C . LYS A 1 90 ? -2.760 -6.437 -34.486 1.00 50.97 90 LYS A C 1
ATOM 722 O O . LYS A 1 90 ? -3.535 -6.537 -33.545 1.00 50.97 90 LYS A O 1
ATOM 727 N N . ALA A 1 91 ? -2.948 -7.099 -35.634 1.00 52.09 91 ALA A N 1
ATOM 728 C CA . ALA A 1 91 ? -3.905 -8.178 -35.837 1.00 52.09 91 ALA A CA 1
ATOM 729 C C . ALA A 1 91 ? -3.328 -9.548 -35.416 1.00 52.09 91 ALA A C 1
ATOM 731 O O . ALA A 1 91 ? -2.848 -10.309 -36.246 1.00 52.09 91 ALA A O 1
ATOM 732 N N . GLY A 1 92 ? -3.386 -9.882 -34.123 1.00 52.19 92 GLY A N 1
ATOM 733 C CA . GLY A 1 92 ? -3.168 -11.273 -33.692 1.00 52.19 92 GLY A CA 1
ATOM 734 C C . GLY A 1 92 ? -2.372 -11.483 -32.410 1.00 52.19 92 GLY A C 1
ATOM 735 O O . GLY A 1 92 ? -2.275 -12.625 -31.963 1.00 52.19 92 GLY A O 1
ATOM 736 N N . TYR A 1 93 ? -1.849 -10.430 -31.767 1.00 55.75 93 TYR A N 1
ATOM 737 C CA . TYR A 1 93 ? -1.399 -10.557 -30.377 1.00 55.75 93 TYR A CA 1
ATOM 738 C C . TYR A 1 93 ? -2.610 -10.850 -29.481 1.00 55.75 93 TYR A C 1
ATOM 740 O O . TYR A 1 93 ? -3.283 -9.950 -28.981 1.00 55.75 93 TYR A O 1
ATOM 748 N N . GLN A 1 94 ? -2.905 -12.132 -29.291 1.00 55.94 94 GLN A N 1
ATOM 749 C CA . GLN A 1 94 ? -3.791 -12.597 -28.239 1.00 55.94 94 GLN A CA 1
ATOM 750 C C . GLN A 1 94 ? -2.955 -12.766 -26.978 1.00 55.94 94 GLN A C 1
ATOM 752 O O . GLN A 1 94 ? -2.044 -13.598 -26.920 1.00 55.94 94 GLN A O 1
ATOM 757 N N . LYS A 1 95 ? -3.252 -11.952 -25.963 1.00 59.19 95 LYS A N 1
ATOM 758 C CA . LYS A 1 95 ? -2.683 -12.091 -24.624 1.00 59.19 95 LYS A CA 1
ATOM 759 C C . 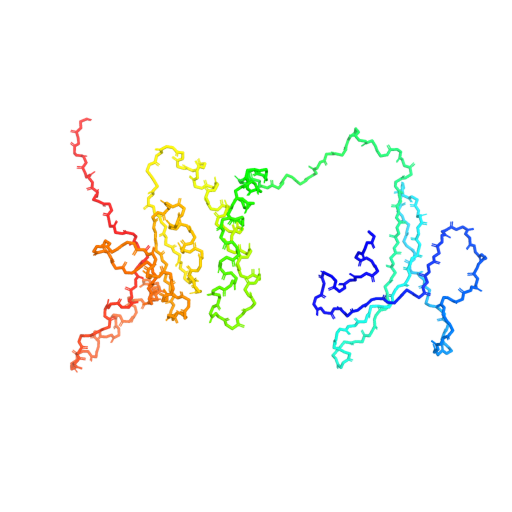LYS A 1 95 ? -2.988 -13.510 -24.129 1.00 59.19 95 LYS A C 1
ATOM 761 O O . LYS A 1 95 ? -4.116 -13.805 -23.760 1.00 59.19 95 LYS A O 1
ATOM 766 N N . ARG A 1 96 ? -1.980 -14.387 -24.133 1.00 52.88 96 ARG A N 1
ATOM 767 C CA . ARG A 1 96 ? -2.131 -15.813 -23.771 1.00 52.88 96 ARG A CA 1
ATOM 768 C C . ARG A 1 96 ? -2.352 -16.042 -22.273 1.00 52.88 96 ARG A C 1
ATOM 770 O O . ARG A 1 96 ? -2.655 -17.155 -21.869 1.00 52.88 96 ARG A O 1
ATOM 777 N N . VAL A 1 97 ? -2.186 -14.995 -21.462 1.00 52.62 97 VAL A N 1
ATOM 778 C CA . VAL A 1 97 ? -2.381 -15.022 -20.010 1.00 52.62 97 VAL A CA 1
ATOM 779 C C . VAL A 1 97 ? -3.448 -13.998 -19.648 1.00 52.62 97 VAL A C 1
ATOM 781 O O . VAL A 1 97 ? -3.171 -12.799 -19.505 1.00 52.62 97 VAL A O 1
ATOM 784 N N . GLN A 1 98 ? -4.683 -14.465 -19.512 1.00 58.91 98 GLN A N 1
ATOM 785 C CA . GLN A 1 98 ? -5.716 -13.706 -18.826 1.00 58.91 98 GLN A CA 1
ATOM 786 C C . GLN A 1 98 ? -5.308 -13.685 -17.352 1.00 58.91 98 GLN A C 1
ATOM 788 O O . GLN A 1 98 ? -5.272 -14.716 -16.699 1.00 58.91 98 GLN A O 1
ATOM 793 N N . HIS A 1 99 ? -4.847 -12.530 -16.875 1.00 59.00 99 HIS A N 1
ATOM 794 C CA . HIS A 1 99 ? -4.576 -12.380 -15.450 1.00 59.00 99 HIS A CA 1
ATOM 795 C C . HIS A 1 99 ? -5.937 -12.295 -14.773 1.00 59.00 99 HIS A C 1
ATOM 797 O O . HIS A 1 99 ? -6.771 -11.512 -15.246 1.00 59.00 99 HIS A O 1
ATOM 803 N N . ASP A 1 100 ? -6.149 -13.064 -13.708 1.00 60.91 100 ASP A N 1
ATOM 804 C CA . ASP A 1 100 ? -7.356 -12.965 -12.892 1.00 60.91 100 ASP A CA 1
ATOM 805 C C . ASP A 1 100 ? -7.449 -11.540 -12.346 1.00 60.91 100 ASP A C 1
ATOM 807 O O . ASP A 1 100 ? -6.743 -11.129 -11.425 1.00 60.91 100 ASP A O 1
ATOM 811 N N . THR A 1 101 ? -8.261 -10.729 -13.018 1.00 76.50 101 THR A N 1
ATOM 812 C CA . THR A 1 101 ? -8.399 -9.305 -12.730 1.00 76.50 101 THR A CA 1
ATOM 813 C C . THR A 1 101 ? -9.616 -9.156 -11.839 1.00 76.50 101 THR A C 1
ATOM 815 O O . THR A 1 101 ? -10.722 -8.956 -12.327 1.00 76.50 101 THR A O 1
ATOM 818 N N . ILE A 1 102 ? -9.404 -9.303 -10.530 1.00 87.50 102 ILE A N 1
ATOM 819 C CA . ILE A 1 102 ? -10.473 -9.207 -9.523 1.00 87.50 102 ILE A CA 1
ATOM 820 C C . ILE A 1 102 ? -11.026 -7.774 -9.456 1.00 87.50 102 ILE A C 1
ATOM 822 O O . ILE A 1 102 ? -12.224 -7.566 -9.300 1.00 87.50 102 ILE A O 1
ATOM 826 N N . VAL A 1 103 ? -10.158 -6.770 -9.612 1.00 90.69 103 VAL A N 1
ATOM 827 C CA . VAL A 1 103 ? -10.539 -5.353 -9.619 1.00 90.69 103 VAL A CA 1
ATOM 828 C C . VAL A 1 103 ? -10.060 -4.701 -10.919 1.00 90.69 103 VAL A C 1
ATOM 830 O O . VAL A 1 103 ? -8.872 -4.808 -11.242 1.00 90.69 103 VAL A O 1
ATOM 833 N N . PRO A 1 104 ? -10.931 -3.996 -11.670 1.00 91.31 104 PRO A N 1
ATOM 834 C CA . PRO A 1 104 ? -10.525 -3.288 -12.879 1.00 91.31 104 PRO A CA 1
ATOM 835 C C . PRO A 1 104 ? -9.439 -2.239 -12.606 1.00 91.31 104 PRO A C 1
ATOM 837 O O . PRO A 1 104 ? -9.582 -1.376 -11.738 1.00 91.31 104 PRO A O 1
ATOM 840 N N . GLN A 1 105 ? -8.373 -2.271 -13.409 1.00 87.81 105 GLN A N 1
ATOM 841 C CA . GLN A 1 105 ? -7.191 -1.421 -13.232 1.00 87.81 105 GLN A CA 1
ATOM 842 C C . GLN A 1 105 ? -7.523 0.076 -13.163 1.00 87.81 105 GLN A C 1
ATOM 844 O O . GLN A 1 105 ? -7.002 0.775 -12.299 1.00 87.81 105 GLN A O 1
ATOM 849 N N . THR A 1 106 ? -8.380 0.576 -14.057 1.00 90.06 106 THR A N 1
ATOM 850 C CA . THR A 1 106 ? -8.731 2.004 -14.115 1.00 90.06 106 THR A CA 1
ATOM 851 C C . THR A 1 106 ? -9.360 2.483 -12.812 1.00 90.06 106 THR A C 1
ATOM 853 O O . THR A 1 106 ? -8.993 3.536 -12.300 1.00 90.06 106 THR A O 1
ATOM 856 N N . VAL A 1 107 ? -10.269 1.689 -12.245 1.00 91.94 107 VAL A N 1
ATOM 857 C CA . VAL A 1 107 ? -10.997 2.065 -11.031 1.00 91.94 107 VAL A CA 1
ATOM 858 C C . VAL A 1 107 ? -10.064 2.032 -9.818 1.00 91.94 107 VAL A C 1
ATOM 860 O O . VAL A 1 107 ? -10.032 2.984 -9.040 1.00 91.94 107 VAL A O 1
ATOM 863 N N . LEU A 1 108 ? -9.211 1.005 -9.727 1.00 92.06 108 LEU A N 1
ATOM 864 C CA . LEU A 1 108 ? -8.152 0.929 -8.720 1.00 92.06 108 LEU A CA 1
ATOM 865 C C . LEU A 1 108 ? -7.215 2.144 -8.778 1.00 92.06 108 LEU A C 1
ATOM 867 O O . LEU A 1 108 ? -6.930 2.761 -7.752 1.00 92.06 108 LEU A O 1
ATOM 871 N N . GLN A 1 109 ? -6.745 2.507 -9.975 1.00 91.50 109 GLN A N 1
ATOM 872 C CA . GLN A 1 109 ? -5.832 3.635 -10.172 1.00 91.50 109 GLN A CA 1
ATOM 873 C C . GLN A 1 109 ? -6.472 4.974 -9.794 1.00 91.50 109 GLN A C 1
ATOM 875 O O . GLN A 1 109 ? -5.804 5.807 -9.183 1.00 91.50 109 GLN A O 1
ATOM 880 N N . MET A 1 110 ? -7.753 5.175 -10.112 1.00 92.81 110 MET A N 1
ATOM 881 C CA . MET A 1 110 ? -8.491 6.375 -9.713 1.00 92.81 110 MET A CA 1
ATOM 882 C C . MET A 1 110 ? -8.608 6.487 -8.192 1.00 92.81 110 MET A C 1
ATOM 884 O O . MET A 1 110 ? -8.312 7.542 -7.628 1.00 92.81 110 MET A O 1
ATOM 888 N N . THR A 1 111 ? -8.984 5.401 -7.514 1.00 96.38 111 THR A N 1
ATOM 889 C CA . THR A 1 111 ? -9.104 5.396 -6.051 1.00 96.38 111 THR A CA 1
ATOM 890 C C . THR A 1 111 ? -7.750 5.589 -5.383 1.00 96.38 111 THR A C 1
ATOM 892 O O . THR A 1 111 ? -7.632 6.435 -4.500 1.00 96.38 111 THR A O 1
ATOM 895 N N . TYR A 1 112 ? -6.699 4.917 -5.855 1.00 95.94 112 TYR A N 1
ATOM 896 C CA . TYR A 1 112 ? -5.339 5.136 -5.363 1.00 95.94 112 TYR A CA 1
ATOM 897 C C . TYR A 1 112 ? -4.884 6.592 -5.531 1.00 95.94 112 TYR A C 1
ATOM 899 O O . TYR A 1 112 ? -4.354 7.178 -4.588 1.00 95.94 112 TYR A O 1
ATOM 907 N N . ALA A 1 113 ? -5.125 7.205 -6.695 1.00 94.50 113 ALA A N 1
ATOM 908 C CA . ALA A 1 113 ? -4.778 8.605 -6.935 1.00 94.50 113 ALA A CA 1
ATOM 909 C C . ALA A 1 113 ? -5.496 9.547 -5.956 1.00 94.50 113 ALA A C 1
ATOM 911 O O . ALA A 1 113 ? -4.846 10.400 -5.351 1.00 94.50 113 ALA A O 1
ATOM 912 N N . ARG A 1 114 ? -6.800 9.336 -5.726 1.00 98.31 114 ARG A N 1
ATOM 913 C CA . ARG A 1 114 ? -7.593 10.106 -4.755 1.00 98.31 114 ARG A CA 1
ATOM 914 C C . ARG A 1 114 ? -7.068 9.947 -3.328 1.00 98.31 114 ARG A C 1
ATOM 916 O O . ARG A 1 114 ? -6.924 10.936 -2.615 1.00 98.31 114 ARG A O 1
ATOM 923 N N . LEU A 1 115 ? -6.785 8.716 -2.896 1.00 97.25 115 LEU A N 1
ATOM 924 C CA . LEU A 1 115 ? -6.236 8.462 -1.562 1.00 97.25 115 LEU A CA 1
ATOM 925 C C . LEU A 1 115 ? -4.854 9.110 -1.407 1.00 97.25 115 LEU A C 1
ATOM 927 O O . LEU A 1 115 ? -4.572 9.732 -0.385 1.00 97.25 115 LEU A O 1
ATOM 931 N N . LYS A 1 116 ? -4.007 9.020 -2.436 1.00 94.19 116 LYS A N 1
ATOM 932 C CA . LYS A 1 116 ? -2.682 9.642 -2.451 1.00 94.19 116 LYS A CA 1
ATOM 933 C C . LYS A 1 116 ? -2.764 11.160 -2.321 1.00 94.19 116 LYS A C 1
ATOM 935 O O . LYS A 1 116 ? -2.040 11.723 -1.506 1.00 94.19 116 LYS A O 1
ATOM 940 N N . GLU A 1 117 ? -3.643 11.808 -3.079 1.00 95.62 117 GLU A N 1
ATOM 941 C CA . GLU A 1 117 ? -3.874 13.254 -2.987 1.00 95.62 117 GLU A CA 1
ATOM 942 C C . GLU A 1 117 ? -4.374 13.662 -1.594 1.00 95.62 117 GLU A C 1
ATOM 944 O O . GLU A 1 117 ? -3.874 14.622 -1.012 1.00 95.62 117 GLU A O 1
ATOM 949 N N . LYS A 1 118 ? -5.309 12.891 -1.031 1.00 98.00 118 LYS A N 1
ATOM 950 C CA . LYS A 1 118 ? -5.943 13.188 0.258 1.00 98.00 118 LYS A CA 1
ATOM 951 C C . LYS A 1 118 ? -5.022 12.974 1.461 1.00 98.00 118 LYS A C 1
ATOM 953 O O . LYS A 1 118 ? -5.097 13.743 2.415 1.00 98.00 118 LYS A O 1
ATOM 958 N N . TYR A 1 119 ? -4.188 11.934 1.447 1.00 97.38 119 TYR A N 1
ATOM 959 C CA . TYR A 1 119 ? -3.508 11.464 2.660 1.00 97.38 119 TYR A CA 1
ATOM 960 C C . TYR A 1 119 ? -1.982 11.517 2.612 1.00 97.38 119 TYR A C 1
ATOM 962 O O . TYR A 1 119 ? -1.361 11.714 3.657 1.00 97.38 119 TYR A O 1
ATOM 970 N N . ALA A 1 120 ? -1.352 11.343 1.444 1.00 95.06 120 ALA A N 1
ATOM 971 C CA . ALA A 1 120 ? 0.076 11.014 1.396 1.00 95.06 120 ALA A CA 1
ATOM 972 C C . ALA A 1 120 ? 0.962 12.082 2.045 1.00 95.06 120 ALA A C 1
ATOM 974 O O . ALA A 1 120 ? 1.862 11.745 2.809 1.00 95.06 120 ALA A O 1
ATOM 975 N N . ARG A 1 121 ? 0.690 13.366 1.780 1.00 95.31 121 ARG A N 1
ATOM 976 C CA . ARG A 1 121 ? 1.496 14.471 2.313 1.00 95.31 121 ARG A CA 1
ATOM 977 C C . ARG A 1 121 ? 1.508 14.481 3.841 1.00 95.31 121 ARG A C 1
ATOM 979 O O . ARG A 1 121 ? 2.577 14.417 4.435 1.00 95.31 121 ARG A O 1
ATOM 986 N N . GLN A 1 122 ? 0.326 14.511 4.457 1.00 95.06 122 GLN A N 1
ATOM 987 C CA . GLN A 1 122 ? 0.203 14.558 5.913 1.00 95.06 122 GLN A CA 1
ATOM 988 C C . GLN A 1 122 ? 0.816 13.311 6.559 1.00 95.06 122 GLN A C 1
ATOM 990 O O . GLN A 1 122 ? 1.561 13.434 7.522 1.00 95.06 122 GLN A O 1
ATOM 995 N N . LEU A 1 123 ? 0.541 12.120 6.016 1.00 95.69 123 LEU A N 1
ATOM 996 C CA . LEU A 1 123 ? 1.042 10.862 6.574 1.00 95.69 123 LEU A CA 1
ATOM 997 C C . LEU A 1 123 ? 2.571 10.763 6.551 1.00 95.69 123 LEU A C 1
ATOM 999 O O . LEU A 1 123 ? 3.153 10.241 7.499 1.00 95.69 123 LEU A O 1
ATOM 1003 N N . ILE A 1 124 ? 3.209 11.267 5.491 1.00 95.19 124 ILE A N 1
ATOM 1004 C CA . ILE A 1 124 ? 4.671 11.314 5.382 1.00 95.19 124 ILE A CA 1
ATOM 1005 C C . ILE A 1 124 ? 5.247 12.352 6.354 1.00 95.19 124 ILE A C 1
ATOM 1007 O O . ILE A 1 124 ? 6.220 12.061 7.044 1.00 95.19 124 ILE A O 1
ATOM 1011 N N . GLU A 1 125 ? 4.647 13.544 6.434 1.00 94.50 125 GLU A N 1
ATOM 1012 C CA . GLU A 1 125 ? 5.105 14.625 7.321 1.00 94.50 125 GLU A CA 1
ATOM 1013 C C . GLU A 1 125 ? 4.985 14.254 8.811 1.00 94.50 125 GLU A C 1
ATOM 1015 O O . GLU A 1 125 ? 5.846 14.624 9.606 1.00 94.50 125 GLU A O 1
ATOM 1020 N N . THR A 1 126 ? 3.953 13.498 9.202 1.00 92.69 126 THR A N 1
ATOM 1021 C CA . THR A 1 126 ? 3.709 13.089 10.598 1.00 92.69 126 THR A CA 1
ATOM 1022 C C . THR A 1 126 ? 4.179 11.666 10.914 1.00 92.69 126 THR A C 1
ATOM 1024 O O . THR A 1 126 ? 3.674 11.044 11.851 1.00 92.69 126 THR A O 1
ATOM 1027 N N . TRP A 1 127 ? 5.089 11.108 10.115 1.00 95.75 127 TRP A N 1
ATOM 1028 C CA . TRP A 1 127 ? 5.567 9.738 10.291 1.00 95.75 127 TRP A CA 1
ATOM 1029 C C . TRP A 1 127 ? 6.440 9.592 11.541 1.00 95.75 127 TRP A C 1
ATOM 1031 O O . TRP A 1 127 ? 7.365 10.373 11.758 1.00 95.75 127 TRP A O 1
ATOM 1041 N N . VAL A 1 128 ? 6.164 8.573 12.360 1.00 95.19 128 VAL A N 1
ATOM 1042 C CA . VAL A 1 128 ? 6.839 8.362 13.659 1.00 95.19 128 VAL A CA 1
ATOM 1043 C C . VAL A 1 128 ? 7.590 7.031 13.764 1.00 95.19 128 VAL A C 1
ATOM 1045 O O . VAL A 1 128 ? 8.203 6.744 14.796 1.00 95.19 128 VAL A O 1
ATOM 1048 N N . GLU A 1 129 ? 7.558 6.206 12.716 1.00 93.81 129 GLU A N 1
ATOM 1049 C CA . GLU A 1 129 ? 8.306 4.948 12.676 1.00 93.81 129 GLU A CA 1
ATOM 1050 C C . GLU A 1 129 ? 9.728 5.164 12.149 1.00 93.81 129 GLU A C 1
ATOM 1052 O O . GLU A 1 129 ? 10.027 6.129 11.452 1.00 93.81 129 GLU A O 1
ATOM 1057 N N . VAL A 1 130 ? 10.622 4.227 12.472 1.00 93.62 130 VAL A N 1
ATOM 1058 C CA . VAL A 1 130 ? 12.031 4.266 12.031 1.00 93.62 130 VAL A CA 1
ATOM 1059 C C . VAL A 1 130 ? 12.169 3.944 10.536 1.00 93.62 130 VAL A C 1
ATOM 1061 O O . VAL A 1 130 ? 13.198 4.215 9.921 1.00 93.62 130 VAL A O 1
ATOM 1064 N N . THR A 1 131 ? 11.146 3.332 9.944 1.00 91.00 131 THR A N 1
ATOM 1065 C CA . THR A 1 131 ? 11.150 2.931 8.540 1.00 91.00 131 THR A CA 1
ATOM 1066 C C . THR A 1 131 ? 10.868 4.101 7.602 1.00 91.00 131 THR A C 1
ATOM 1068 O O . THR A 1 131 ? 10.366 5.143 8.011 1.00 91.00 131 THR A O 1
ATOM 1071 N N . ASP A 1 132 ? 11.190 3.919 6.320 1.00 91.81 132 ASP A N 1
ATOM 1072 C CA . ASP A 1 132 ? 10.978 4.936 5.289 1.00 91.81 132 ASP A CA 1
ATOM 1073 C C . ASP A 1 132 ? 9.473 5.182 5.052 1.00 91.81 132 ASP A C 1
ATOM 1075 O O . ASP A 1 132 ? 8.790 4.277 4.553 1.00 91.81 132 ASP A O 1
ATOM 1079 N N . PRO A 1 133 ? 8.950 6.389 5.348 1.00 92.94 133 PRO A N 1
ATOM 1080 C CA . PRO A 1 133 ? 7.531 6.699 5.198 1.00 92.94 133 PRO A CA 1
ATOM 1081 C C . PRO A 1 133 ? 7.030 6.496 3.775 1.00 92.94 133 PRO A C 1
ATOM 1083 O O . PRO A 1 133 ? 5.918 6.018 3.581 1.00 92.94 133 PRO A O 1
ATOM 1086 N N . SER A 1 134 ? 7.838 6.823 2.762 1.00 90.56 134 SER A N 1
ATOM 1087 C CA . SER A 1 134 ? 7.378 6.756 1.372 1.00 90.56 134 SER A CA 1
ATOM 1088 C C . SER A 1 134 ? 7.073 5.319 0.958 1.00 90.56 134 SER A C 1
ATOM 1090 O O . SER A 1 134 ? 6.130 5.085 0.210 1.00 90.56 134 SER A O 1
ATOM 1092 N N . LYS A 1 135 ? 7.829 4.341 1.467 1.00 90.31 135 LYS A N 1
ATOM 1093 C CA . LYS A 1 135 ? 7.590 2.926 1.154 1.00 90.31 135 LYS A CA 1
ATOM 1094 C C . LYS A 1 135 ? 6.276 2.443 1.750 1.00 90.31 135 LYS A C 1
ATOM 1096 O O . LYS A 1 135 ? 5.447 1.920 1.019 1.00 90.31 135 LYS A O 1
ATOM 1101 N N . HIS A 1 136 ? 6.067 2.691 3.039 1.00 93.00 136 HIS A N 1
ATOM 1102 C CA . HIS A 1 136 ? 4.887 2.199 3.747 1.00 93.00 136 HIS A CA 1
ATOM 1103 C C . HIS A 1 136 ? 3.611 2.951 3.370 1.00 93.00 136 HIS A C 1
ATOM 1105 O O . HIS A 1 136 ? 2.581 2.332 3.136 1.00 93.00 136 HIS A O 1
ATOM 1111 N N . VAL A 1 137 ? 3.674 4.279 3.245 1.00 96.44 137 VAL A N 1
ATOM 1112 C CA . VAL A 1 137 ? 2.491 5.085 2.921 1.00 96.44 137 VAL A CA 1
ATOM 1113 C C . VAL A 1 137 ? 1.947 4.722 1.542 1.00 96.44 137 VAL A C 1
ATOM 1115 O O . VAL A 1 137 ? 0.745 4.526 1.399 1.00 96.44 137 VAL A O 1
ATOM 1118 N N . PHE A 1 138 ? 2.792 4.606 0.513 1.00 96.00 138 PHE A N 1
ATOM 1119 C CA . PHE A 1 138 ? 2.296 4.268 -0.825 1.00 96.00 138 PHE A CA 1
ATOM 1120 C C . PHE A 1 138 ? 1.854 2.806 -0.951 1.00 96.00 138 PHE A C 1
ATOM 1122 O O . PHE A 1 138 ? 0.908 2.542 -1.694 1.00 96.00 138 PHE A O 1
ATOM 1129 N N . GLU A 1 139 ? 2.490 1.884 -0.224 1.00 96.19 139 GLU A N 1
ATOM 1130 C CA . GLU A 1 139 ? 2.058 0.485 -0.136 1.00 96.19 139 GLU A CA 1
ATOM 1131 C C . GLU A 1 139 ? 0.653 0.383 0.473 1.00 96.19 139 GLU A C 1
ATOM 1133 O O . GLU A 1 139 ? -0.264 -0.113 -0.186 1.00 96.19 139 GLU A O 1
ATOM 1138 N N . ASP A 1 140 ? 0.441 0.970 1.653 1.00 97.62 140 ASP A N 1
ATOM 1139 C CA . ASP A 1 140 ? -0.843 0.903 2.358 1.00 97.62 140 ASP A CA 1
ATOM 1140 C C . ASP A 1 140 ? -1.954 1.660 1.623 1.00 97.62 140 ASP A C 1
ATOM 1142 O O . ASP A 1 140 ? -3.094 1.200 1.587 1.00 97.62 140 ASP A O 1
ATOM 1146 N N . LEU A 1 141 ? -1.649 2.785 0.965 1.00 97.56 141 LEU A N 1
ATOM 1147 C CA . LEU A 1 141 ? -2.617 3.469 0.096 1.00 97.56 141 LEU A CA 1
ATOM 1148 C C . LEU A 1 141 ? -3.032 2.593 -1.095 1.00 97.56 141 LEU A C 1
ATOM 1150 O O . LEU A 1 141 ? -4.188 2.639 -1.518 1.00 97.56 141 LEU A O 1
ATOM 1154 N N . GLY A 1 142 ? -2.102 1.807 -1.643 1.00 97.50 142 GLY A N 1
ATOM 1155 C CA . GLY A 1 142 ? -2.379 0.848 -2.711 1.00 97.50 142 GLY A CA 1
ATOM 1156 C C . GLY A 1 142 ? -3.284 -0.290 -2.241 1.00 97.50 142 GLY A C 1
ATOM 1157 O O . GLY A 1 142 ? -4.279 -0.595 -2.903 1.00 97.50 142 GLY A O 1
ATOM 1158 N N . ILE A 1 143 ? -2.983 -0.868 -1.076 1.00 98.00 143 ILE A N 1
ATOM 1159 C CA . ILE A 1 143 ? -3.789 -1.930 -0.458 1.00 98.00 143 ILE A CA 1
ATOM 1160 C C . ILE A 1 143 ? -5.186 -1.404 -0.109 1.00 98.00 143 ILE A C 1
ATOM 1162 O O . ILE A 1 143 ? -6.183 -2.030 -0.470 1.00 98.00 143 ILE A O 1
ATOM 1166 N N . ALA A 1 144 ? -5.280 -0.225 0.510 1.00 98.50 144 ALA A N 1
ATOM 1167 C CA . ALA A 1 144 ? -6.552 0.409 0.837 1.00 98.50 144 ALA A CA 1
ATOM 1168 C C . ALA A 1 144 ? -7.402 0.642 -0.418 1.00 98.50 144 ALA A C 1
ATOM 1170 O O . ALA A 1 144 ? -8.579 0.290 -0.430 1.00 98.50 144 ALA A O 1
ATOM 1171 N N . ALA A 1 145 ? -6.811 1.173 -1.496 1.00 98.19 14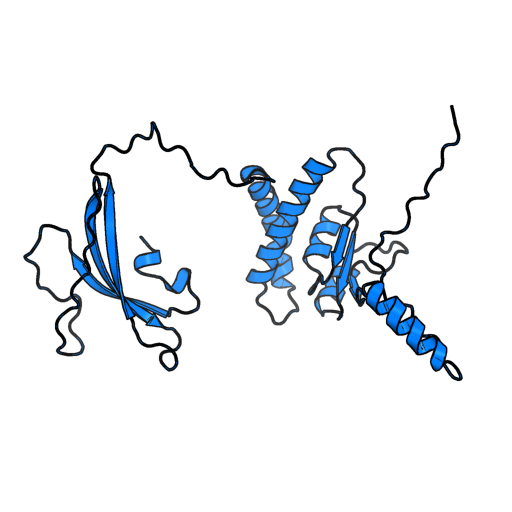5 ALA A N 1
ATOM 1172 C CA . ALA A 1 145 ? -7.522 1.355 -2.757 1.00 98.19 145 ALA A CA 1
ATOM 1173 C C . ALA A 1 145 ? -8.079 0.027 -3.287 1.00 98.19 145 ALA A C 1
ATOM 1175 O O . ALA A 1 145 ? -9.238 -0.033 -3.683 1.00 98.19 145 ALA A O 1
ATOM 1176 N N . PHE A 1 146 ? -7.284 -1.042 -3.252 1.00 98.06 146 PHE A N 1
ATOM 1177 C CA . PHE A 1 146 ? -7.728 -2.361 -3.693 1.00 98.06 146 PHE A CA 1
ATOM 1178 C C . PHE A 1 146 ? -8.886 -2.903 -2.851 1.00 98.06 146 PHE A C 1
ATOM 1180 O O . PHE A 1 146 ? -9.893 -3.324 -3.419 1.00 98.06 146 PHE A O 1
ATOM 1187 N N . LEU A 1 147 ? -8.784 -2.848 -1.521 1.00 98.19 147 LEU A N 1
ATOM 1188 C CA . LEU A 1 147 ? -9.823 -3.342 -0.612 1.00 98.19 147 LEU A CA 1
ATOM 1189 C C . LEU A 1 147 ? -11.132 -2.557 -0.746 1.00 98.19 147 LEU A C 1
ATOM 1191 O O . LEU A 1 147 ? -12.193 -3.165 -0.833 1.00 98.19 147 LEU A O 1
ATOM 1195 N N . ILE A 1 148 ? -11.067 -1.226 -0.846 1.00 98.12 148 ILE A N 1
ATOM 1196 C CA . ILE A 1 148 ? -12.237 -0.357 -1.064 1.00 98.12 148 ILE A CA 1
ATOM 1197 C C . ILE A 1 148 ? -12.982 -0.765 -2.339 1.00 98.12 148 ILE A C 1
ATOM 1199 O O . ILE A 1 148 ? -14.205 -0.921 -2.339 1.00 98.12 148 ILE A O 1
ATOM 1203 N N . GLU A 1 149 ? -12.242 -0.958 -3.430 1.00 97.56 149 GLU A N 1
ATOM 1204 C CA . GLU A 1 149 ? -12.799 -1.327 -4.729 1.00 97.56 149 GLU A CA 1
ATOM 1205 C C . GLU A 1 149 ? -13.347 -2.750 -4.772 1.00 97.56 149 GLU A C 1
ATOM 1207 O O . GLU A 1 149 ? -14.388 -3.005 -5.384 1.00 97.56 149 GLU A O 1
ATOM 1212 N N . LEU A 1 150 ? -12.661 -3.672 -4.105 1.00 96.69 150 LEU A N 1
ATOM 1213 C CA . LEU A 1 150 ? -13.103 -5.045 -3.951 1.00 96.69 150 LEU A CA 1
ATOM 1214 C C . LEU A 1 150 ? -14.399 -5.106 -3.135 1.00 96.69 150 LEU A C 1
ATOM 1216 O O . LEU A 1 150 ? -15.390 -5.675 -3.586 1.00 96.69 150 LEU A O 1
ATOM 1220 N N . TRP A 1 151 ? -14.434 -4.469 -1.965 1.00 97.44 151 TRP A N 1
ATOM 1221 C CA . TRP A 1 151 ? -15.605 -4.468 -1.090 1.00 97.44 151 TRP A CA 1
ATOM 1222 C C . TRP A 1 151 ? -16.797 -3.755 -1.713 1.00 97.44 151 TRP A C 1
ATOM 1224 O O . TRP A 1 151 ? -17.923 -4.217 -1.552 1.00 97.44 151 TRP A O 1
ATOM 1234 N N . ARG A 1 152 ? -16.581 -2.688 -2.490 1.00 95.31 152 ARG A N 1
ATOM 1235 C CA . ARG A 1 152 ? -17.679 -2.057 -3.229 1.00 95.31 152 ARG A CA 1
ATOM 1236 C C . ARG A 1 152 ? -18.314 -3.011 -4.243 1.00 95.31 152 ARG A C 1
ATOM 1238 O O . ARG A 1 152 ? -19.525 -2.968 -4.413 1.00 95.31 152 ARG A O 1
ATOM 1245 N N . GLN A 1 153 ? -17.533 -3.881 -4.885 1.00 94.56 153 GLN A N 1
ATOM 1246 C CA . GLN A 1 153 ? -18.071 -4.909 -5.784 1.00 94.56 153 GLN A CA 1
ATOM 1247 C C . GLN A 1 153 ? -18.751 -6.055 -5.024 1.00 94.56 153 GLN A C 1
ATOM 1249 O O . GLN A 1 153 ? -19.800 -6.521 -5.454 1.00 94.56 153 GLN A O 1
ATOM 1254 N N . MET A 1 154 ? -18.176 -6.493 -3.899 1.00 94.38 154 MET A N 1
ATOM 1255 C CA . MET A 1 154 ? -18.712 -7.599 -3.095 1.00 94.38 154 MET A CA 1
ATOM 1256 C C . MET A 1 154 ? -20.027 -7.247 -2.398 1.00 94.38 154 MET A C 1
ATOM 1258 O O . MET A 1 154 ? -20.935 -8.070 -2.354 1.00 94.38 154 MET A O 1
ATOM 1262 N N . TYR A 1 155 ? -20.113 -6.042 -1.832 1.00 94.69 155 TYR A N 1
ATOM 1263 C CA . TYR A 1 155 ? -21.240 -5.634 -0.997 1.00 94.69 155 TYR A CA 1
ATOM 1264 C C . TYR A 1 155 ? -22.172 -4.650 -1.704 1.00 94.69 155 TYR A C 1
ATOM 1266 O O . TYR A 1 155 ? -23.348 -4.617 -1.375 1.00 94.69 155 TYR A O 1
ATOM 1274 N N . GLY A 1 156 ? -21.718 -3.880 -2.699 1.00 90.56 156 GLY A N 1
ATOM 1275 C CA . GLY A 1 156 ? -22.578 -2.951 -3.439 1.00 90.56 156 GLY A CA 1
ATOM 1276 C C . GLY A 1 156 ? -23.322 -1.982 -2.514 1.00 90.56 156 GLY A C 1
ATOM 1277 O O . GLY A 1 156 ? -22.710 -1.122 -1.885 1.00 90.56 156 GLY A O 1
ATOM 1278 N N . THR A 1 157 ? -24.648 -2.125 -2.445 1.00 89.81 157 THR A N 1
ATOM 1279 C CA . THR A 1 157 ? -25.531 -1.371 -1.535 1.00 89.81 157 THR A CA 1
ATOM 1280 C C . THR A 1 157 ? -25.865 -2.117 -0.239 1.00 89.81 157 THR A C 1
ATOM 1282 O O . THR A 1 157 ? -26.555 -1.573 0.620 1.00 89.81 157 THR A O 1
ATOM 1285 N N . SER A 1 158 ? -25.442 -3.372 -0.107 1.00 92.44 158 SER A N 1
ATOM 1286 C CA . SER A 1 158 ? -25.625 -4.191 1.088 1.00 92.44 158 SER A CA 1
ATOM 1287 C C . SER A 1 158 ? -24.736 -3.712 2.235 1.00 92.44 158 SER A C 1
ATOM 1289 O O . SER A 1 158 ? -23.714 -3.053 2.044 1.00 92.44 158 SER A O 1
ATOM 1291 N N . HIS A 1 159 ? -25.132 -4.075 3.454 1.00 92.25 159 HIS A N 1
ATOM 1292 C CA . HIS A 1 159 ? -24.390 -3.738 4.662 1.00 92.25 159 HIS A CA 1
ATOM 1293 C C . HIS A 1 159 ? -22.991 -4.379 4.662 1.00 92.25 159 HIS A C 1
ATOM 1295 O O . HIS A 1 159 ? -22.862 -5.600 4.564 1.00 92.25 159 HIS A O 1
ATOM 1301 N N . PHE A 1 160 ? -21.950 -3.556 4.810 1.00 94.69 160 PHE A N 1
ATOM 1302 C CA . PHE A 1 160 ? -20.577 -4.022 4.992 1.00 94.69 160 PHE A CA 1
ATOM 1303 C C . PHE A 1 160 ? -20.400 -4.560 6.423 1.00 94.69 160 PHE A C 1
ATOM 1305 O O . PHE A 1 160 ? -20.587 -3.798 7.370 1.00 94.69 160 PHE A O 1
ATOM 1312 N N . PRO A 1 161 ? -20.027 -5.840 6.613 1.00 94.88 161 PRO A N 1
ATOM 1313 C CA . PRO A 1 161 ? -19.978 -6.465 7.939 1.00 94.88 161 PRO A CA 1
ATOM 1314 C C . PRO A 1 161 ? -18.842 -5.944 8.831 1.00 94.88 161 PRO A C 1
ATOM 1316 O O . PRO A 1 161 ? -18.849 -6.190 10.033 1.00 94.88 161 PRO A O 1
ATOM 1319 N N . GLY A 1 162 ? -17.876 -5.231 8.254 1.00 95.12 162 GLY A N 1
ATOM 1320 C CA . GLY A 1 162 ? -16.682 -4.759 8.937 1.00 95.12 162 GLY A CA 1
ATOM 1321 C C . GLY A 1 162 ? -15.438 -5.575 8.588 1.00 95.12 162 GLY A C 1
ATOM 1322 O O . GLY A 1 162 ? -15.516 -6.591 7.896 1.00 95.12 162 GLY A O 1
ATOM 1323 N N . PHE A 1 163 ? -14.275 -5.121 9.054 1.00 96.81 163 PHE A N 1
ATOM 1324 C CA . PHE A 1 163 ? -13.004 -5.827 8.869 1.00 96.81 163 PHE A CA 1
ATOM 1325 C C . PHE A 1 163 ? -12.209 -5.965 10.171 1.00 96.81 163 PHE A C 1
ATOM 1327 O O . PHE A 1 163 ? -12.367 -5.174 11.105 1.00 96.81 163 PHE A O 1
ATOM 1334 N N . VAL A 1 164 ? -11.317 -6.958 10.193 1.00 96.50 164 VAL A N 1
ATOM 1335 C CA . VAL A 1 164 ? -10.280 -7.113 11.217 1.00 96.50 164 VAL A CA 1
ATOM 1336 C C . VAL A 1 164 ? -8.930 -7.289 10.527 1.00 96.50 164 VAL A C 1
ATOM 1338 O O . VAL A 1 164 ? -8.784 -8.189 9.704 1.00 96.50 164 VAL A O 1
ATOM 1341 N N . ASP A 1 165 ? -7.965 -6.429 10.844 1.00 97.06 165 ASP A N 1
ATOM 1342 C CA . ASP A 1 165 ? -6.594 -6.503 10.327 1.00 97.06 165 ASP A CA 1
ATOM 1343 C C . ASP A 1 165 ? -5.673 -7.185 11.351 1.00 97.06 165 ASP A C 1
ATOM 1345 O O . ASP A 1 165 ? -5.395 -6.640 12.423 1.00 97.06 165 ASP A O 1
ATOM 1349 N N . ILE A 1 166 ? -5.258 -8.413 11.044 1.00 95.88 166 ILE A N 1
ATOM 1350 C CA . ILE A 1 166 ? -4.497 -9.283 11.946 1.00 95.88 166 ILE A CA 1
ATOM 1351 C C . ILE A 1 166 ? -3.011 -9.121 11.638 1.00 95.88 166 ILE A C 1
ATOM 1353 O O . ILE A 1 166 ? -2.570 -9.427 10.533 1.00 95.88 166 ILE A O 1
ATOM 1357 N N . GLY A 1 167 ? -2.226 -8.697 12.627 1.00 95.56 167 GLY A N 1
ATOM 1358 C CA . GLY A 1 167 ? -0.836 -8.303 12.399 1.00 95.56 167 GLY A CA 1
ATOM 1359 C C . GLY A 1 167 ? -0.750 -6.948 11.700 1.00 95.56 167 GLY A C 1
ATOM 1360 O O . GLY A 1 167 ? 0.047 -6.769 10.782 1.00 95.56 167 GLY A O 1
ATOM 1361 N N . CYS A 1 168 ? -1.586 -5.995 12.125 1.00 95.81 168 CYS A N 1
ATOM 1362 C CA . CYS A 1 168 ? -1.738 -4.696 11.468 1.00 95.81 168 CYS A CA 1
ATOM 1363 C C . CYS A 1 168 ? -0.485 -3.800 11.549 1.00 95.81 168 CYS A C 1
ATOM 1365 O O . CYS A 1 168 ? -0.472 -2.692 11.005 1.00 95.81 168 CYS A O 1
ATOM 1367 N N . GLY A 1 169 ? 0.561 -4.217 12.275 1.00 95.19 169 GLY A N 1
ATOM 1368 C CA . GLY A 1 169 ? 1.822 -3.498 12.384 1.00 95.19 169 GLY A CA 1
ATOM 1369 C C . GLY A 1 169 ? 1.623 -2.050 12.830 1.00 95.19 169 GLY A C 1
ATOM 1370 O O . GLY A 1 169 ? 1.068 -1.775 13.894 1.00 95.19 169 GLY A O 1
ATOM 1371 N N . ASN A 1 170 ? 2.086 -1.094 12.019 1.00 95.12 170 ASN A N 1
ATOM 1372 C CA . ASN A 1 170 ? 1.977 0.339 12.328 1.00 95.12 170 ASN A CA 1
ATOM 1373 C C . ASN A 1 170 ? 0.517 0.858 12.362 1.00 95.12 170 ASN A C 1
ATOM 1375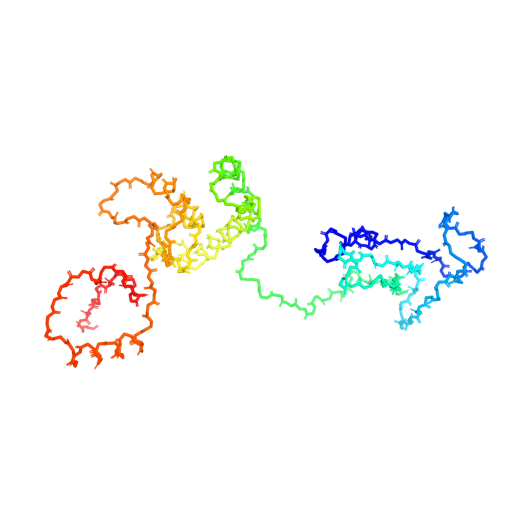 O O . ASN A 1 170 ? 0.287 1.943 12.889 1.00 95.12 170 ASN A O 1
ATOM 1379 N N . GLY A 1 171 ? -0.462 0.093 11.865 1.00 96.12 171 GLY A N 1
ATOM 1380 C CA . GLY A 1 171 ? -1.887 0.426 11.912 1.00 96.12 171 GLY A CA 1
ATOM 1381 C C . GLY A 1 171 ? -2.360 1.451 10.875 1.00 96.12 171 GLY A C 1
ATOM 1382 O O . GLY A 1 171 ? -3.511 1.888 10.939 1.00 96.12 171 GLY A O 1
ATOM 1383 N N . LEU A 1 172 ? -1.513 1.850 9.922 1.00 97.06 172 LEU A N 1
ATOM 1384 C CA . LEU A 1 172 ? -1.852 2.863 8.924 1.00 97.06 172 LEU A CA 1
ATOM 1385 C C . LEU A 1 172 ? -2.988 2.403 7.997 1.00 97.06 172 LEU A C 1
ATOM 1387 O O . LEU A 1 172 ? -3.909 3.182 7.740 1.00 97.06 172 LEU A O 1
ATOM 1391 N N . LEU A 1 173 ? -2.970 1.151 7.532 1.00 98.00 173 LEU A N 1
ATOM 1392 C CA . LEU A 1 173 ? -4.040 0.601 6.695 1.00 98.00 173 LEU A CA 1
ATOM 1393 C C . LEU A 1 173 ? -5.411 0.693 7.390 1.00 98.00 173 LEU A C 1
ATOM 1395 O O . LEU A 1 173 ? -6.362 1.231 6.819 1.00 98.00 173 LEU A O 1
ATOM 1399 N N . VAL A 1 174 ? -5.494 0.254 8.651 1.00 97.31 174 VAL A N 1
ATOM 1400 C CA . VAL A 1 174 ? -6.705 0.348 9.490 1.00 97.31 174 VAL A CA 1
ATOM 1401 C C . VAL A 1 174 ? -7.178 1.795 9.603 1.00 97.31 174 VAL A C 1
ATOM 1403 O O . VAL A 1 174 ? -8.363 2.085 9.424 1.00 97.31 174 VAL A O 1
ATOM 1406 N N . TYR A 1 175 ? -6.251 2.717 9.873 1.00 96.50 175 TYR A N 1
ATOM 1407 C CA . TYR A 1 175 ? -6.544 4.142 9.977 1.00 96.50 175 TYR A CA 1
ATOM 1408 C C . TYR A 1 175 ? -7.148 4.704 8.680 1.00 96.50 175 TYR A C 1
ATOM 1410 O O . TYR A 1 175 ? -8.177 5.385 8.732 1.00 96.50 175 TYR A O 1
ATOM 1418 N N . ILE A 1 176 ? -6.556 4.396 7.519 1.00 97.50 176 ILE A N 1
ATOM 1419 C CA . ILE A 1 176 ? -7.041 4.861 6.209 1.00 97.50 176 ILE A CA 1
ATOM 1420 C C . ILE A 1 176 ? -8.441 4.309 5.931 1.00 97.50 176 ILE A C 1
ATOM 1422 O O . ILE A 1 176 ? -9.345 5.082 5.615 1.00 97.50 176 ILE A O 1
ATOM 1426 N N . LEU A 1 177 ? -8.647 2.998 6.088 1.00 97.75 177 LEU A N 1
ATOM 1427 C CA . LEU A 1 177 ? -9.934 2.351 5.816 1.00 97.75 177 LEU A CA 1
ATOM 1428 C C . LEU A 1 177 ? -11.057 2.924 6.690 1.00 97.75 177 LEU A C 1
ATOM 1430 O O . LEU A 1 177 ? -12.127 3.258 6.176 1.00 97.75 177 LEU A O 1
ATOM 1434 N N . ARG A 1 178 ? -10.795 3.151 7.984 1.00 95.69 178 ARG A N 1
ATOM 1435 C CA . ARG A 1 178 ? -11.759 3.805 8.884 1.00 95.69 178 ARG A CA 1
ATOM 1436 C C . ARG A 1 178 ? -12.055 5.247 8.477 1.00 95.69 178 ARG A C 1
ATOM 1438 O O . ARG A 1 178 ? -13.213 5.658 8.508 1.00 95.69 178 ARG A O 1
ATOM 1445 N N . LYS A 1 179 ? -11.047 6.027 8.068 1.00 95.25 179 LYS A N 1
ATOM 1446 C CA . LYS A 1 179 ? -11.251 7.397 7.550 1.00 95.25 179 LYS A CA 1
ATOM 1447 C C . LYS A 1 179 ? -12.034 7.430 6.235 1.00 95.25 179 LYS A C 1
ATOM 1449 O O . LYS A 1 179 ? -12.625 8.460 5.917 1.00 95.25 179 LYS A O 1
ATOM 1454 N N . GLU A 1 180 ? -12.039 6.330 5.494 1.00 96.44 180 GLU A N 1
ATOM 1455 C CA . GLU A 1 180 ? -12.827 6.131 4.276 1.00 96.44 180 GLU A CA 1
ATOM 1456 C C . GLU A 1 180 ? -14.216 5.519 4.552 1.00 96.44 180 GLU A C 1
ATOM 1458 O O . GLU A 1 180 ? -14.964 5.254 3.617 1.00 96.44 180 GLU A O 1
ATOM 1463 N N . GLY A 1 181 ? -14.597 5.357 5.827 1.00 94.38 181 GLY A N 1
ATOM 1464 C CA . GLY A 1 181 ? -15.941 4.942 6.243 1.00 94.38 181 GLY A CA 1
ATOM 1465 C C . GLY A 1 181 ? -16.128 3.434 6.414 1.00 94.38 181 GLY A C 1
ATOM 1466 O O . GLY A 1 181 ? -17.233 2.991 6.722 1.00 94.38 181 GLY A O 1
ATOM 1467 N N . TYR A 1 182 ? -15.068 2.639 6.261 1.00 95.06 182 TYR A N 1
ATOM 1468 C CA . TYR A 1 182 ? -15.124 1.198 6.487 1.00 95.06 182 TYR A CA 1
ATOM 1469 C C . TYR A 1 182 ? -14.929 0.907 7.975 1.00 95.06 182 TYR A C 1
ATOM 1471 O O . TYR A 1 182 ? -13.868 1.174 8.541 1.00 95.06 182 TYR A O 1
ATOM 1479 N N . GLN A 1 183 ? -15.966 0.382 8.629 1.00 93.88 183 GLN A N 1
ATOM 1480 C CA . GLN A 1 183 ? -15.885 0.001 10.039 1.00 93.88 183 GLN A CA 1
ATOM 1481 C C . GLN A 1 183 ? -14.993 -1.230 10.210 1.00 93.88 183 GLN A C 1
ATOM 1483 O O . GLN A 1 183 ? -15.078 -2.187 9.449 1.00 93.88 183 GLN A O 1
ATOM 1488 N N . GLY A 1 184 ? -14.131 -1.215 11.216 1.00 94.31 184 GLY A N 1
ATOM 1489 C CA . GLY A 1 184 ? -13.217 -2.321 11.472 1.00 94.31 184 GLY A CA 1
ATOM 1490 C C . GLY A 1 184 ? -12.099 -1.926 12.411 1.00 94.31 184 GLY A C 1
ATOM 1491 O O . GLY A 1 184 ? -11.958 -0.757 12.763 1.00 94.31 184 GLY A O 1
ATOM 1492 N N . TRP A 1 185 ? -11.316 -2.888 12.854 1.00 95.69 185 TRP A N 1
ATOM 1493 C CA . TRP A 1 185 ? -10.229 -2.664 13.801 1.00 95.69 185 TRP A CA 1
ATOM 1494 C C . TRP A 1 185 ? -9.033 -3.527 13.420 1.00 95.69 185 TRP A C 1
ATOM 1496 O O . TRP A 1 185 ? -9.137 -4.403 12.567 1.00 95.69 185 TRP A O 1
ATOM 1506 N N . GLY A 1 186 ? -7.880 -3.255 14.008 1.00 96.06 186 GLY A N 1
ATOM 1507 C CA . GLY A 1 186 ? -6.690 -4.065 13.801 1.00 96.06 186 GLY A CA 1
ATOM 1508 C C . GLY A 1 186 ? -6.005 -4.378 15.110 1.00 96.06 186 GLY A C 1
ATOM 1509 O O . GLY A 1 186 ? -6.151 -3.653 16.101 1.00 96.06 186 GLY A O 1
ATOM 1510 N N . PHE A 1 187 ? -5.255 -5.468 15.104 1.00 95.62 187 PHE A N 1
ATOM 1511 C CA . PHE A 1 187 ? -4.404 -5.808 16.223 1.00 95.62 187 PHE A CA 1
ATOM 1512 C C . PHE A 1 187 ? -3.071 -6.384 15.788 1.00 95.62 187 PHE A C 1
ATOM 1514 O O . PHE A 1 187 ? -2.929 -6.987 14.725 1.00 95.62 187 PHE A O 1
ATOM 1521 N N . ASP A 1 188 ? -2.092 -6.200 16.660 1.00 96.50 188 ASP A N 1
ATOM 1522 C CA . ASP A 1 188 ? -0.750 -6.742 16.529 1.00 96.50 188 ASP A CA 1
ATOM 1523 C C . ASP A 1 188 ? -0.271 -7.216 17.903 1.00 96.50 188 ASP A C 1
ATOM 1525 O O . ASP A 1 188 ? -0.741 -6.731 18.937 1.00 96.50 188 ASP A O 1
ATOM 1529 N N . ALA A 1 189 ? 0.697 -8.132 17.920 1.00 93.44 189 ALA A N 1
ATOM 1530 C CA . ALA A 1 189 ? 1.288 -8.638 19.152 1.00 93.44 189 ALA A CA 1
ATOM 1531 C C . ALA A 1 189 ? 1.969 -7.531 19.973 1.00 93.44 189 ALA A C 1
ATOM 1533 O O . ALA A 1 189 ? 2.184 -7.696 21.175 1.00 93.44 189 ALA A O 1
ATOM 1534 N N . ARG A 1 190 ? 2.348 -6.409 19.342 1.00 93.19 190 ARG A N 1
ATOM 1535 C CA . ARG A 1 190 ? 2.976 -5.266 20.017 1.00 93.19 190 ARG A CA 1
ATOM 1536 C C . ARG A 1 190 ? 2.393 -3.942 19.542 1.00 93.19 190 ARG A C 1
ATOM 1538 O O . ARG A 1 190 ? 2.356 -3.672 18.344 1.00 93.19 190 ARG A O 1
ATOM 1545 N N . GLN A 1 191 ? 2.067 -3.063 20.488 1.00 93.12 191 GLN A N 1
ATOM 1546 C CA . GLN A 1 191 ? 1.718 -1.679 20.180 1.00 93.12 191 GLN A CA 1
ATOM 1547 C C . GLN A 1 191 ? 2.870 -0.958 19.458 1.00 93.12 191 GLN A C 1
ATOM 1549 O O . GLN A 1 191 ? 4.047 -1.098 19.809 1.00 93.12 191 GLN A O 1
ATOM 1554 N N . ARG A 1 192 ? 2.527 -0.160 18.439 1.00 93.69 192 ARG A N 1
ATOM 1555 C CA . ARG A 1 192 ? 3.474 0.667 17.673 1.00 93.69 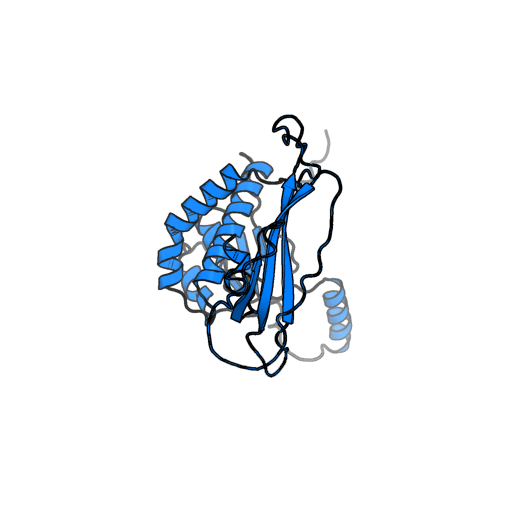192 ARG A CA 1
ATOM 1556 C C . ARG A 1 192 ? 3.291 2.146 17.992 1.00 93.69 192 ARG A C 1
ATOM 1558 O O . ARG A 1 192 ? 2.209 2.574 18.382 1.00 93.69 192 ARG A O 1
ATOM 1565 N N . LYS A 1 193 ? 4.345 2.941 17.778 1.00 93.50 193 LYS A N 1
ATOM 1566 C CA . LYS A 1 193 ? 4.354 4.386 18.080 1.00 93.50 193 LYS A CA 1
ATOM 1567 C C . LYS A 1 193 ? 3.283 5.139 17.291 1.00 93.50 193 LYS A C 1
ATOM 1569 O O . LYS A 1 193 ? 2.673 6.073 17.799 1.00 93.50 193 LYS A O 1
ATOM 1574 N N . SER A 1 194 ? 3.036 4.703 16.059 1.00 93.31 194 SER A N 1
ATOM 1575 C CA . SER A 1 194 ? 2.029 5.284 15.164 1.00 93.31 194 SER A CA 1
ATOM 1576 C C . SER A 1 194 ? 0.605 5.260 15.723 1.00 93.31 194 SER A C 1
ATOM 1578 O O . SER A 1 194 ? -0.201 6.126 15.382 1.00 93.31 194 SER A O 1
ATOM 1580 N N . TRP A 1 195 ? 0.285 4.307 16.604 1.00 93.69 195 TRP A N 1
ATOM 1581 C CA . TRP A 1 195 ? -1.082 4.096 17.083 1.00 93.69 195 TRP A CA 1
ATOM 1582 C C . TRP A 1 195 ? -1.606 5.283 17.888 1.00 93.69 195 TRP A C 1
ATOM 1584 O O . TRP A 1 195 ? -2.781 5.624 17.774 1.00 93.69 195 TRP A O 1
ATOM 1594 N N . ASP A 1 196 ? -0.735 5.978 18.622 1.00 89.69 196 ASP A N 1
ATOM 1595 C CA . ASP A 1 196 ? -1.117 7.164 19.392 1.00 89.69 196 ASP A CA 1
ATOM 1596 C C . ASP A 1 196 ? -1.641 8.291 18.495 1.00 89.69 196 ASP A C 1
ATOM 1598 O O . ASP A 1 196 ? -2.509 9.060 18.908 1.00 89.69 196 ASP A O 1
ATOM 1602 N N . ASN A 1 197 ? -1.143 8.392 17.260 1.00 88.94 197 ASN A N 1
ATOM 1603 C CA . ASN A 1 197 ? -1.611 9.384 16.293 1.00 88.94 197 ASN A CA 1
ATOM 1604 C C . ASN A 1 197 ? -2.954 8.973 15.679 1.00 88.94 197 ASN A C 1
ATOM 1606 O O . ASN A 1 197 ? -3.817 9.820 15.437 1.00 88.94 197 ASN A O 1
ATOM 1610 N N . TYR A 1 198 ? -3.145 7.677 15.444 1.00 90.12 198 TYR A N 1
ATOM 1611 C CA . TYR A 1 198 ? -4.320 7.153 14.752 1.00 90.12 198 TYR A CA 1
ATOM 1612 C C . TYR A 1 198 ? -5.534 7.016 15.675 1.00 90.12 198 TYR A C 1
ATOM 1614 O O . TYR A 1 198 ? -6.633 7.416 15.289 1.00 90.12 198 TYR A O 1
ATOM 1622 N N . ASN A 1 199 ? -5.333 6.576 16.919 1.00 84.25 199 ASN A N 1
ATOM 1623 C CA . ASN A 1 199 ? -6.403 6.398 17.906 1.00 84.25 199 ASN A CA 1
ATOM 1624 C C . ASN A 1 199 ? -7.004 7.734 18.377 1.00 84.25 199 ASN A C 1
ATOM 1626 O O . ASN A 1 199 ? -8.202 7.815 18.637 1.00 84.25 199 ASN A O 1
ATOM 1630 N N . LYS A 1 200 ? -6.210 8.815 18.423 1.00 76.81 200 LYS A N 1
ATOM 1631 C CA . LYS A 1 200 ? -6.701 10.169 18.764 1.00 76.81 200 LYS A CA 1
ATOM 1632 C C . LYS A 1 200 ? -7.642 10.756 17.711 1.00 76.81 200 LYS A C 1
ATOM 1634 O O . LYS A 1 200 ? -8.406 11.668 18.003 1.00 76.81 200 LYS A O 1
ATOM 1639 N N . SER A 1 201 ? -7.551 10.280 16.471 1.00 61.12 201 SER A N 1
ATOM 1640 C CA . SER A 1 201 ? -8.250 10.861 15.322 1.00 61.12 201 SER A CA 1
ATOM 1641 C C . SER A 1 201 ? -9.627 10.227 15.061 1.00 61.12 201 SER A C 1
ATOM 1643 O O . SER A 1 201 ? -10.313 10.602 14.101 1.00 61.12 201 SER A O 1
ATOM 1645 N N . THR A 1 202 ? -10.032 9.260 15.886 1.00 57.78 202 THR A N 1
ATOM 1646 C CA . THR A 1 202 ? -11.341 8.597 15.843 1.00 57.78 202 THR A CA 1
ATOM 1647 C C . THR A 1 202 ? -12.236 9.117 16.962 1.00 57.78 202 THR A C 1
ATOM 1649 O O . THR A 1 202 ? -11.822 9.183 18.114 1.00 57.78 202 THR A O 1
ATOM 1652 N N . VAL A 1 203 ? -13.457 9.522 16.601 1.00 52.31 203 VAL A N 1
ATOM 1653 C CA . VAL A 1 203 ? -14.470 10.050 17.525 1.00 52.31 203 VAL A CA 1
ATOM 1654 C C . VAL A 1 203 ? -14.698 9.038 18.647 1.00 52.31 203 VAL A C 1
ATOM 1656 O O . VAL A 1 203 ? -14.851 7.851 18.367 1.00 52.31 203 VAL A O 1
ATOM 1659 N N . ALA A 1 204 ? -14.703 9.517 19.892 1.00 43.91 204 ALA A N 1
ATOM 1660 C CA . ALA A 1 204 ? -14.963 8.743 21.099 1.00 43.91 204 ALA A CA 1
ATOM 1661 C C . ALA A 1 204 ? -16.404 8.199 21.108 1.00 43.91 204 ALA A C 1
ATOM 1663 O O . ALA A 1 204 ? -17.284 8.723 21.784 1.00 43.91 204 ALA A O 1
ATOM 1664 N N . SER A 1 205 ? -16.676 7.165 20.319 1.00 48.34 205 SER A N 1
ATOM 1665 C CA . SER A 1 205 ? -17.719 6.201 20.649 1.00 48.34 205 SER A CA 1
ATOM 1666 C C . SER A 1 205 ? -17.180 5.313 21.769 1.00 48.34 205 SER A C 1
ATOM 1668 O O . SER A 1 205 ? -15.982 5.046 21.801 1.00 48.34 205 SER A O 1
ATOM 1670 N N . ASN A 1 206 ? -18.040 4.843 22.673 1.00 52.12 206 ASN A N 1
ATOM 1671 C CA . ASN A 1 206 ? -17.713 3.951 23.802 1.00 52.12 206 ASN A CA 1
ATOM 1672 C C . ASN A 1 206 ? -17.154 2.565 23.386 1.00 52.12 206 ASN A C 1
ATOM 1674 O O . ASN A 1 206 ? -17.243 1.600 24.139 1.00 52.12 206 ASN A O 1
ATOM 1678 N N . GLU A 1 207 ? -16.611 2.444 22.176 1.00 58.09 207 GLU A N 1
ATOM 1679 C CA . GLU A 1 207 ? -15.970 1.252 21.656 1.00 58.09 207 GLU A CA 1
ATOM 1680 C C . GLU A 1 207 ? -14.471 1.281 21.950 1.00 58.09 207 GLU A C 1
ATOM 1682 O O . GLU A 1 207 ? -13.803 2.310 21.845 1.00 58.09 207 GLU A O 1
ATOM 1687 N N . SER A 1 208 ? -13.939 0.113 22.302 1.00 69.00 208 SER A N 1
ATOM 1688 C CA . SER A 1 208 ? -12.507 -0.099 22.494 1.00 69.00 208 SER A CA 1
ATOM 1689 C C . SER A 1 208 ? -11.701 0.347 21.261 1.00 69.00 208 SER A C 1
ATOM 1691 O O . SER A 1 208 ? -12.147 0.170 20.123 1.00 69.00 208 SER A O 1
ATOM 1693 N N . SER A 1 209 ? -10.514 0.916 21.510 1.00 83.50 209 SER A N 1
ATOM 1694 C CA . SER A 1 209 ? -9.575 1.498 20.534 1.00 83.50 209 SER A CA 1
ATOM 1695 C C . SER A 1 209 ? -9.526 0.743 19.191 1.00 83.50 209 SER A C 1
ATOM 1697 O O . SER A 1 209 ? -9.494 -0.489 19.197 1.00 83.50 209 SER A O 1
ATOM 1699 N N . PRO A 1 210 ? -9.481 1.427 18.028 1.00 90.88 210 PRO A N 1
ATOM 1700 C CA . PRO A 1 210 ? -9.460 0.760 16.722 1.00 90.88 210 PRO A CA 1
ATOM 1701 C C . PRO A 1 210 ? -8.163 -0.013 16.452 1.00 90.88 210 PRO A C 1
ATOM 1703 O O . PRO A 1 210 ? -8.157 -0.894 15.598 1.00 90.88 210 PRO A O 1
ATOM 1706 N N . LEU A 1 211 ? -7.080 0.307 17.162 1.00 95.00 211 LEU A N 1
ATOM 1707 C CA . LEU A 1 211 ? -5.823 -0.436 17.146 1.00 95.00 211 LEU A CA 1
ATOM 1708 C C . LEU A 1 211 ? -5.546 -0.978 18.543 1.00 95.00 211 LEU A C 1
ATOM 1710 O O . LEU A 1 211 ? -5.606 -0.219 19.520 1.00 95.00 211 LEU A O 1
ATOM 1714 N N . ARG A 1 212 ? -5.278 -2.280 18.639 1.00 93.56 212 ARG A N 1
ATOM 1715 C CA . ARG A 1 212 ? -5.218 -2.996 19.918 1.00 93.56 212 ARG A CA 1
ATOM 1716 C C . ARG A 1 212 ? -4.052 -3.971 19.976 1.00 93.56 212 ARG A C 1
ATOM 1718 O O . ARG A 1 212 ? -3.707 -4.591 18.977 1.00 93.56 212 ARG A O 1
ATOM 1725 N N . GLN A 1 213 ? -3.457 -4.131 21.152 1.00 94.00 213 GLN A N 1
ATOM 1726 C CA . GLN A 1 213 ? -2.392 -5.108 21.346 1.00 94.00 213 GLN A CA 1
ATOM 1727 C C . GLN A 1 213 ? -3.012 -6.452 21.743 1.00 94.00 213 GLN A C 1
ATOM 1729 O O . GLN A 1 213 ? -3.448 -6.609 22.876 1.00 94.00 213 GLN A O 1
ATOM 1734 N N . HIS A 1 214 ? -3.067 -7.398 20.805 1.00 92.44 214 HIS A N 1
ATOM 1735 C CA . HIS A 1 214 ? -3.590 -8.751 21.026 1.00 92.44 214 HIS A CA 1
ATOM 1736 C C . HIS A 1 214 ? -2.780 -9.772 20.234 1.00 92.44 214 HIS A C 1
ATOM 1738 O O . HIS A 1 214 ? -2.080 -9.439 19.276 1.00 92.44 214 HIS A O 1
ATOM 1744 N N . ILE A 1 215 ? -2.931 -11.040 20.600 1.00 91.00 215 ILE A N 1
ATOM 1745 C CA . ILE A 1 215 ? -2.412 -12.170 19.833 1.00 91.00 215 ILE A CA 1
ATOM 1746 C C . ILE A 1 215 ? -3.587 -13.069 19.447 1.00 91.00 215 ILE A C 1
ATOM 1748 O O . ILE A 1 215 ? -4.495 -13.312 20.243 1.00 91.00 215 ILE A O 1
ATOM 1752 N N . LEU A 1 216 ? -3.568 -13.557 18.206 1.00 88.25 216 LEU A N 1
ATOM 1753 C CA . LEU A 1 216 ? -4.479 -14.605 17.764 1.00 88.25 216 LEU A CA 1
ATOM 1754 C C . LEU A 1 216 ? -3.877 -15.955 18.145 1.00 88.25 216 LEU A C 1
ATOM 1756 O O . LEU A 1 216 ? -2.862 -16.360 17.575 1.00 88.25 216 LEU A O 1
ATOM 1760 N N . LEU A 1 217 ? -4.511 -16.648 19.087 1.00 85.06 217 LEU A N 1
ATOM 1761 C CA . LEU A 1 217 ? -4.160 -18.019 19.434 1.00 85.06 217 LEU A CA 1
ATOM 1762 C C . LEU A 1 217 ? -5.135 -18.981 18.745 1.00 85.06 217 LEU A C 1
ATOM 1764 O O . LEU A 1 217 ? -6.342 -18.913 18.982 1.00 85.06 217 LEU A O 1
ATOM 1768 N N . PRO A 1 218 ? -4.646 -19.885 17.877 1.00 85.31 218 PRO A N 1
ATOM 1769 C CA . PRO A 1 218 ? -5.456 -20.978 17.365 1.00 85.31 218 PRO A CA 1
ATOM 1770 C C . PRO A 1 218 ? -6.037 -21.816 18.508 1.00 85.31 218 PRO A C 1
ATOM 1772 O O . PRO A 1 218 ? -5.324 -22.168 19.448 1.00 85.31 218 PRO A O 1
ATOM 1775 N N . SER A 1 219 ? -7.300 -22.223 18.382 1.00 82.62 219 SER A N 1
ATOM 1776 C CA . SER A 1 219 ? -8.004 -23.024 19.398 1.00 82.62 219 SER A CA 1
ATOM 1777 C C . SER A 1 219 ? -7.299 -24.339 19.748 1.00 82.62 219 SER A C 1
ATOM 1779 O O . SER A 1 219 ? -7.383 -24.807 20.876 1.00 82.62 219 SER A O 1
ATOM 1781 N N . VAL A 1 220 ? -6.549 -24.918 18.806 1.00 81.62 220 VAL A N 1
ATOM 1782 C CA . VAL A 1 220 ? -5.732 -26.121 19.039 1.00 81.62 220 VAL A CA 1
ATOM 1783 C C . VAL A 1 220 ? -4.665 -25.882 20.113 1.00 81.62 220 VAL A C 1
ATOM 1785 O O . VAL A 1 220 ? -4.371 -26.780 20.896 1.00 81.62 220 VAL A O 1
ATOM 1788 N N . ILE A 1 221 ? -4.101 -24.673 20.164 1.00 78.69 221 ILE A N 1
ATOM 1789 C CA . ILE A 1 221 ? -3.111 -24.278 21.170 1.00 78.69 221 ILE A CA 1
ATOM 1790 C C . ILE A 1 221 ? -3.820 -23.917 22.475 1.00 78.69 221 ILE A C 1
ATOM 1792 O O . ILE A 1 221 ? -3.392 -24.378 23.526 1.00 78.69 221 ILE A O 1
ATOM 1796 N N . GLN A 1 222 ? -4.936 -23.184 22.399 1.00 76.00 222 GLN A N 1
ATOM 1797 C CA . GLN A 1 222 ? -5.757 -22.824 23.561 1.00 76.00 222 GLN A CA 1
ATOM 1798 C C . GLN A 1 222 ? -6.155 -24.063 24.376 1.00 76.00 222 GLN A C 1
ATOM 1800 O O . GLN A 1 222 ? -5.815 -24.174 25.545 1.00 76.00 222 GLN A O 1
ATOM 1805 N N . ASN A 1 223 ? -6.743 -25.066 23.718 1.00 73.94 223 ASN A N 1
ATOM 1806 C CA . ASN A 1 223 ? -7.177 -26.301 24.370 1.00 73.94 223 ASN A CA 1
ATOM 1807 C C . ASN A 1 223 ? -6.009 -27.064 25.017 1.00 73.94 223 ASN A C 1
ATOM 1809 O O . ASN A 1 223 ? -6.205 -27.767 26.005 1.00 73.94 223 ASN A O 1
ATOM 1813 N N . SER A 1 224 ? -4.797 -26.956 24.458 1.00 72.81 224 SER A N 1
ATOM 1814 C CA . SER A 1 224 ? -3.594 -27.566 25.032 1.00 72.81 224 SER A CA 1
ATOM 1815 C C . SER A 1 224 ? -3.100 -26.826 26.275 1.00 72.81 224 SER A C 1
ATOM 1817 O O . SER A 1 224 ? -2.556 -27.480 27.160 1.00 72.81 224 SER A O 1
ATOM 1819 N N . LEU A 1 225 ? -3.256 -25.501 26.334 1.00 68.50 225 LEU A N 1
ATOM 1820 C CA . LEU A 1 225 ? -2.907 -24.684 27.499 1.00 68.50 225 LEU A CA 1
ATOM 1821 C C . LEU A 1 225 ? -3.928 -24.892 28.619 1.00 68.50 225 LEU A C 1
ATOM 1823 O O . LEU A 1 225 ? -3.533 -25.231 29.729 1.00 68.50 225 LEU A O 1
ATOM 1827 N N . ASP A 1 226 ? -5.222 -24.873 28.296 1.00 66.56 226 ASP A N 1
ATOM 1828 C CA . ASP A 1 226 ? -6.303 -25.136 29.255 1.00 66.56 226 ASP A CA 1
ATOM 1829 C C . ASP A 1 226 ? -6.206 -26.564 29.837 1.00 66.56 226 ASP A C 1
ATOM 1831 O O . ASP A 1 226 ? -6.524 -26.817 31.000 1.00 66.56 226 ASP A O 1
ATOM 1835 N N . SER A 1 227 ? -5.723 -27.529 29.043 1.00 59.41 227 SER A N 1
ATOM 1836 C CA . SER A 1 227 ? -5.457 -28.899 29.510 1.00 59.41 227 SER A CA 1
ATOM 1837 C C . SER A 1 227 ? -4.229 -29.003 30.427 1.00 59.41 227 SER A C 1
ATOM 1839 O O . SER A 1 227 ? -4.125 -29.972 31.177 1.00 59.41 227 SER A O 1
ATOM 1841 N N . GLN A 1 228 ? -3.293 -28.047 30.363 1.00 56.06 228 GLN A N 1
ATOM 1842 C CA . GLN A 1 228 ? -2.121 -27.981 31.244 1.00 56.06 228 GLN A CA 1
ATOM 1843 C C . GLN A 1 228 ? -2.385 -27.150 32.508 1.00 56.06 228 GLN A C 1
ATOM 1845 O O . GLN A 1 228 ? -1.946 -27.558 33.579 1.00 56.06 228 GLN A O 1
ATOM 1850 N N . GLU A 1 229 ? -3.156 -26.062 32.427 1.00 53.56 229 GLU A N 1
ATOM 1851 C CA . GLU A 1 229 ? -3.538 -25.241 33.588 1.00 53.56 229 GLU A CA 1
ATOM 1852 C C . GLU A 1 229 ? -4.458 -25.984 34.564 1.00 53.56 229 GLU A C 1
ATOM 1854 O O . GLU A 1 229 ? -4.290 -25.864 35.777 1.00 53.56 229 GLU A O 1
ATOM 1859 N N . ASN A 1 230 ? -5.323 -26.879 34.068 1.00 47.62 230 ASN A N 1
ATOM 1860 C CA . ASN A 1 230 ? -6.137 -27.764 34.914 1.00 47.62 230 ASN A CA 1
ATOM 1861 C C . ASN A 1 230 ? -5.321 -28.782 35.746 1.00 47.62 230 ASN A C 1
ATOM 1863 O O . ASN A 1 230 ? -5.897 -29.528 36.538 1.00 47.62 230 ASN A O 1
ATOM 1867 N N . VAL A 1 231 ? -3.993 -28.837 35.584 1.00 51.06 231 VAL A N 1
ATOM 1868 C CA . VAL A 1 231 ? -3.087 -29.634 36.431 1.00 51.06 231 VAL A CA 1
ATOM 1869 C C . VAL A 1 231 ? -2.363 -28.760 37.471 1.00 51.06 231 VAL A C 1
ATOM 1871 O O . VAL A 1 231 ? -1.787 -29.300 38.415 1.00 51.06 231 VAL A O 1
ATOM 1874 N N . THR A 1 232 ? -2.401 -27.426 37.351 1.00 47.47 232 THR A N 1
ATOM 1875 C CA . THR A 1 232 ? -1.562 -26.512 38.151 1.00 47.47 232 THR A CA 1
ATOM 1876 C C . THR A 1 232 ? -2.265 -25.314 38.796 1.00 47.47 232 THR A C 1
ATOM 1878 O O . THR A 1 232 ? -1.588 -24.553 39.483 1.00 47.47 232 THR A O 1
ATOM 1881 N N . GLU A 1 233 ? -3.583 -25.141 38.684 1.00 45.19 233 GLU A N 1
ATOM 1882 C CA . GLU A 1 233 ? -4.293 -24.116 39.468 1.00 45.19 233 GLU A CA 1
ATOM 1883 C C . GLU A 1 233 ? -4.664 -24.591 40.885 1.00 45.19 233 GLU A C 1
ATOM 1885 O O . GLU A 1 233 ? -5.816 -24.858 41.212 1.00 45.19 233 GLU A O 1
ATOM 1890 N N . ASP A 1 234 ? -3.653 -24.618 41.755 1.00 42.12 234 ASP A N 1
ATOM 1891 C CA . ASP A 1 234 ? -3.782 -24.111 43.121 1.00 42.12 234 ASP A CA 1
ATOM 1892 C C . ASP A 1 234 ? -2.794 -22.935 43.228 1.00 42.12 234 ASP A C 1
ATOM 1894 O O . ASP A 1 234 ? -1.583 -23.141 43.276 1.00 42.12 234 ASP A O 1
ATOM 1898 N N . LEU A 1 235 ? -3.344 -21.714 43.303 1.00 42.75 235 LEU A N 1
ATOM 1899 C CA . LEU A 1 235 ? -2.718 -20.411 43.614 1.00 42.75 235 LEU A CA 1
ATOM 1900 C C . LEU A 1 235 ? -2.453 -19.430 42.445 1.00 42.75 235 LEU A C 1
ATOM 1902 O O . LEU A 1 235 ? -1.423 -19.459 41.786 1.00 42.75 235 LEU A O 1
ATOM 1906 N N . GLN A 1 236 ? -3.328 -18.411 42.440 1.00 38.16 236 GLN A N 1
ATOM 1907 C CA . GLN A 1 236 ? -3.138 -16.990 42.086 1.00 38.16 236 GLN A CA 1
ATOM 1908 C C . GLN A 1 236 ? -3.380 -16.513 40.638 1.00 38.16 236 GLN A C 1
ATOM 1910 O O . GLN A 1 236 ? -2.503 -16.563 39.792 1.00 38.16 236 GLN A O 1
ATOM 1915 N N . GLY A 1 237 ? -4.478 -15.752 40.487 1.00 36.59 237 GLY A N 1
ATOM 1916 C CA . GLY A 1 237 ? -4.368 -14.357 40.028 1.00 36.59 237 GLY A CA 1
ATOM 1917 C C . GLY A 1 237 ? -4.812 -14.029 38.600 1.00 36.59 237 GLY A C 1
ATOM 1918 O O . GLY A 1 237 ? -3.995 -13.669 37.762 1.00 36.59 237 GLY A O 1
ATOM 1919 N N . ASN A 1 238 ? -6.128 -14.029 38.373 1.00 44.66 238 ASN A N 1
ATOM 1920 C CA . ASN A 1 238 ? -6.824 -13.551 37.170 1.00 44.66 238 ASN A CA 1
ATOM 1921 C C . ASN A 1 238 ? -6.324 -12.179 36.652 1.00 44.66 238 ASN A C 1
ATOM 1923 O O . ASN A 1 238 ? -6.717 -11.139 37.184 1.00 44.66 238 ASN A O 1
ATOM 1927 N N . THR A 1 239 ? -5.519 -12.167 35.579 1.00 39.56 239 THR A N 1
ATOM 1928 C CA . THR A 1 239 ? -5.295 -10.955 34.754 1.00 39.56 239 THR A CA 1
ATOM 1929 C C . THR A 1 239 ? -4.998 -11.200 33.259 1.00 39.56 239 THR A C 1
ATOM 1931 O O . THR A 1 239 ? -4.872 -10.233 32.516 1.00 39.56 239 THR A O 1
ATOM 1934 N N . GLU A 1 240 ? -4.924 -12.442 32.763 1.00 44.59 240 GLU A N 1
ATOM 1935 C CA . GLU A 1 240 ? -4.438 -12.713 31.389 1.00 44.59 240 GLU A CA 1
ATOM 1936 C C . GLU A 1 240 ? -5.528 -12.790 30.299 1.00 44.59 240 GLU A C 1
ATOM 1938 O O . GLU A 1 240 ? -5.225 -12.723 29.105 1.00 44.59 240 GLU A O 1
ATOM 1943 N N . ASN A 1 241 ? -6.810 -12.834 30.677 1.00 50.06 241 ASN A N 1
ATOM 1944 C CA . ASN A 1 241 ? -7.911 -13.077 29.732 1.00 50.06 241 ASN A CA 1
ATOM 1945 C C . ASN A 1 241 ? -8.238 -11.916 28.764 1.00 50.06 241 ASN A C 1
ATOM 1947 O O . ASN A 1 241 ? -9.029 -12.104 27.843 1.00 50.06 241 ASN A O 1
ATOM 1951 N N . GLU A 1 242 ? -7.642 -10.727 28.915 1.00 54.22 242 GLU A N 1
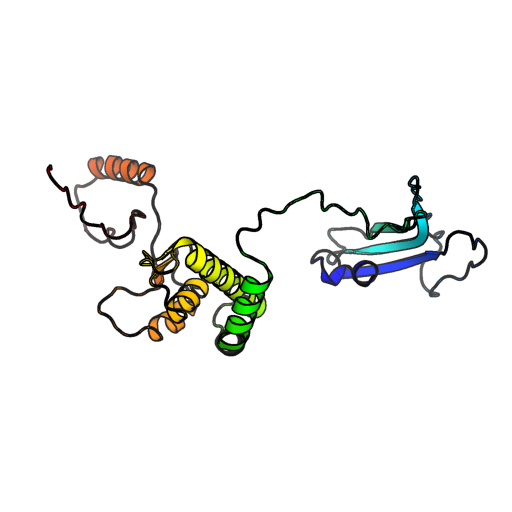ATOM 1952 C CA . GLU A 1 242 ? -7.907 -9.586 28.016 1.00 54.22 242 GLU A CA 1
ATOM 1953 C C . GLU A 1 242 ? -7.036 -9.562 26.745 1.00 54.22 242 GLU A C 1
ATOM 1955 O O . GLU A 1 242 ? -7.375 -8.864 25.790 1.00 54.22 242 GLU A O 1
ATOM 1960 N N . MET A 1 243 ? -5.936 -10.323 26.672 1.00 54.16 243 MET A N 1
ATOM 1961 C CA . MET A 1 243 ? -4.985 -10.241 25.544 1.00 54.16 243 MET A CA 1
ATOM 1962 C C . MET A 1 243 ? -5.240 -11.239 24.405 1.00 54.16 243 MET A C 1
ATOM 1964 O O . MET A 1 243 ? -4.647 -11.111 23.328 1.00 54.16 243 MET A O 1
ATOM 1968 N N . ILE A 1 244 ? -6.134 -12.207 24.604 1.00 57.59 244 ILE A N 1
ATOM 1969 C CA . ILE A 1 244 ? -6.357 -13.321 23.676 1.00 57.59 244 ILE A CA 1
ATOM 1970 C C . ILE A 1 244 ? -7.656 -13.091 22.895 1.00 57.59 244 ILE A C 1
ATOM 1972 O O . ILE A 1 244 ? -8.725 -12.945 23.481 1.00 57.59 244 ILE A O 1
ATOM 1976 N N . HIS A 1 245 ? -7.580 -13.058 21.560 1.00 55.28 245 HIS A N 1
ATOM 1977 C CA . HIS A 1 245 ? -8.752 -12.917 20.687 1.00 55.28 245 HIS A CA 1
ATOM 1978 C C . HIS A 1 245 ? -8.970 -14.191 19.861 1.00 55.28 245 HIS A C 1
ATOM 1980 O O . HIS A 1 245 ? -8.037 -14.693 19.242 1.00 55.28 245 HIS A O 1
ATOM 1986 N N . ASN A 1 246 ? -10.208 -14.690 19.802 1.00 52.88 246 ASN A N 1
ATOM 1987 C CA . ASN A 1 246 ? -10.570 -15.972 19.173 1.00 52.88 246 ASN A CA 1
ATOM 1988 C C . ASN A 1 246 ? -10.887 -15.882 17.663 1.00 52.88 246 ASN A C 1
ATOM 1990 O O . ASN A 1 246 ? -11.252 -16.877 17.041 1.00 52.88 246 ASN A O 1
ATOM 1994 N N . GLY A 1 247 ? -10.768 -14.692 17.068 1.00 44.19 247 GLY A N 1
ATOM 1995 C CA . GLY A 1 247 ? -10.910 -14.480 15.622 1.00 44.19 247 GLY A CA 1
ATOM 1996 C C . GLY A 1 247 ? -12.349 -14.492 15.093 1.00 44.19 247 GLY A C 1
ATOM 1997 O O . GLY A 1 247 ? -12.539 -14.370 13.885 1.00 44.19 247 GLY A O 1
ATOM 1998 N N . LEU A 1 248 ? -13.359 -14.595 15.959 1.00 40.12 248 LEU A N 1
ATOM 1999 C CA . LEU A 1 248 ? -14.767 -14.536 15.570 1.00 40.12 248 LEU A CA 1
ATOM 2000 C C . LEU A 1 248 ? -15.314 -13.137 15.865 1.00 40.12 248 LEU A C 1
ATOM 2002 O O . LEU A 1 248 ? -15.280 -12.669 17.000 1.00 40.12 248 LEU A O 1
ATOM 2006 N N . GLY A 1 249 ? -15.798 -12.453 14.824 1.00 37.94 249 GLY A N 1
ATOM 2007 C CA . GLY A 1 249 ? -16.516 -11.190 14.978 1.00 37.94 249 GLY A CA 1
ATOM 2008 C C . GLY A 1 249 ? -17.703 -11.359 15.928 1.00 37.94 249 GLY A C 1
ATOM 2009 O O . GLY A 1 249 ? -18.346 -12.409 15.941 1.00 37.94 249 GLY A O 1
ATOM 2010 N N . ILE A 1 250 ? -17.956 -10.327 16.735 1.00 40.62 250 ILE A N 1
ATOM 2011 C CA . ILE A 1 250 ? -19.045 -10.256 17.716 1.00 40.62 250 ILE A CA 1
ATOM 2012 C C . ILE A 1 250 ? -20.331 -10.802 17.084 1.00 40.62 250 ILE A C 1
ATOM 2014 O O . ILE A 1 250 ? -20.740 -10.363 16.009 1.00 40.62 250 ILE A O 1
ATOM 2018 N N . GLY A 1 251 ? -20.903 -11.811 17.743 1.00 35.50 251 GLY A N 1
ATOM 2019 C CA . GLY A 1 251 ? -21.932 -12.682 17.198 1.00 35.50 251 GLY A CA 1
ATOM 2020 C C . GLY A 1 251 ? -23.104 -11.936 16.568 1.00 35.50 251 GLY A C 1
ATOM 2021 O O . GLY A 1 251 ? -23.782 -11.140 17.215 1.00 35.50 251 GLY A O 1
ATOM 2022 N N . MET A 1 252 ? -23.394 -12.283 15.314 1.00 30.70 252 MET A N 1
ATOM 2023 C CA . MET A 1 252 ? -24.765 -12.220 14.827 1.00 30.70 252 MET A CA 1
ATOM 2024 C C . MET A 1 252 ? -25.628 -13.100 15.744 1.00 30.70 252 MET A C 1
ATOM 2026 O O . MET A 1 252 ? -25.288 -14.273 15.933 1.00 30.70 252 MET A O 1
ATOM 2030 N N . PRO A 1 253 ? -26.743 -12.594 16.296 1.00 32.75 253 PRO A N 1
ATOM 2031 C CA . PRO A 1 253 ? -27.747 -13.472 16.856 1.00 32.75 253 PRO A CA 1
ATOM 2032 C C . PRO A 1 253 ? -28.260 -14.353 15.718 1.00 32.75 253 PRO A C 1
ATOM 2034 O O . PRO A 1 253 ? -28.809 -13.858 14.732 1.00 32.75 253 PRO A O 1
ATOM 2037 N N . LEU A 1 254 ? -28.054 -15.662 15.848 1.00 32.28 254 LEU A N 1
ATOM 2038 C CA . LEU A 1 254 ? -28.767 -16.655 15.061 1.00 32.28 254 LEU A CA 1
ATOM 2039 C C . LEU A 1 254 ? -30.250 -16.513 15.410 1.00 32.28 254 LEU A C 1
ATOM 2041 O O . LEU A 1 254 ? -30.725 -17.079 16.394 1.00 32.28 254 LEU A O 1
ATOM 2045 N N . HIS A 1 255 ? -30.980 -15.727 14.622 1.00 32.47 255 HIS A N 1
ATOM 2046 C CA . HIS A 1 255 ? -32.426 -15.842 14.587 1.00 32.47 255 HIS A CA 1
ATOM 2047 C C . HIS A 1 255 ? -32.746 -17.204 13.972 1.00 32.47 255 HIS A C 1
ATOM 2049 O O . HIS A 1 255 ? -32.706 -17.398 12.759 1.00 32.47 255 HIS A O 1
ATOM 2055 N N . HIS A 1 256 ? -33.010 -18.172 14.846 1.00 36.19 256 HIS A N 1
ATOM 2056 C CA . HIS A 1 256 ? -33.837 -19.311 14.503 1.00 36.19 256 HIS A CA 1
ATOM 2057 C C . HIS A 1 256 ? -35.221 -18.769 14.145 1.00 36.19 256 HIS A C 1
ATOM 2059 O O . HIS A 1 256 ? -35.940 -18.315 15.032 1.00 36.19 256 HIS A O 1
ATOM 2065 N N . ASP A 1 257 ? -35.580 -18.817 12.866 1.00 34.00 257 ASP A N 1
ATOM 2066 C CA . ASP A 1 257 ? -36.982 -18.818 12.460 1.00 34.00 257 ASP A CA 1
ATOM 2067 C C . ASP A 1 257 ? -37.505 -20.257 12.576 1.00 34.00 257 ASP A C 1
ATOM 2069 O O . ASP A 1 257 ? -37.026 -21.148 11.863 1.00 34.00 257 ASP A O 1
ATOM 2073 N N . PRO A 1 258 ? -38.460 -20.537 13.479 1.00 43.53 258 PRO A N 1
ATOM 2074 C CA . PRO A 1 258 ? -39.218 -21.766 13.430 1.00 43.53 258 PRO A CA 1
ATOM 2075 C C . PRO A 1 258 ? -40.371 -21.594 12.433 1.00 43.53 258 PRO A C 1
ATOM 2077 O O . PRO A 1 258 ? -41.259 -20.782 12.651 1.00 43.53 258 PRO A O 1
ATOM 2080 N N . LEU A 1 259 ? -40.350 -22.422 11.386 1.00 39.91 259 LEU A N 1
ATOM 2081 C CA . LEU A 1 259 ? -41.506 -22.935 10.636 1.00 39.91 259 LEU A CA 1
ATOM 2082 C C . LEU A 1 259 ? -42.576 -21.929 10.163 1.00 39.91 259 LEU A C 1
ATOM 2084 O O . LEU A 1 259 ? -43.433 -21.512 10.940 1.00 39.91 259 LEU A O 1
ATOM 2088 N N . LEU A 1 260 ? -42.644 -21.747 8.839 1.00 39.19 260 LEU A N 1
ATOM 2089 C CA . LEU A 1 260 ? -43.847 -21.964 8.015 1.00 39.19 260 LEU A CA 1
ATOM 2090 C C . LEU A 1 260 ? -43.451 -22.162 6.546 1.00 39.19 260 LEU A C 1
ATOM 2092 O O . LEU A 1 260 ? -42.591 -21.395 6.061 1.00 39.19 260 LEU A O 1
#